Protein AF-A0A943S5A8-F1 (afdb_monomer)

pLDDT: mean 72.61, std 13.11, range [38.28, 95.69]

Structure (mmCIF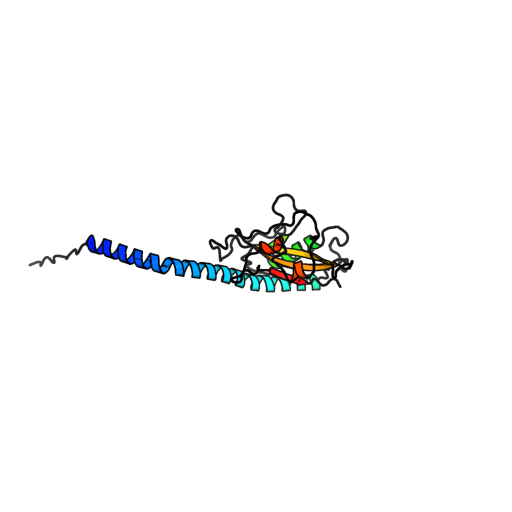, N/CA/C/O backbone):
data_AF-A0A943S5A8-F1
#
_entry.id   AF-A0A943S5A8-F1
#
loop_
_atom_site.group_PDB
_atom_site.id
_atom_site.type_symbol
_atom_site.label_atom_id
_atom_site.label_alt_id
_atom_site.label_comp_id
_atom_site.label_asym_id
_atom_site.label_entity_id
_atom_site.label_seq_id
_atom_site.pdbx_PDB_ins_code
_atom_site.Cartn_x
_atom_site.Cartn_y
_atom_site.Cartn_z
_atom_site.occupancy
_atom_site.B_iso_or_equiv
_atom_site.auth_seq_id
_atom_site.auth_comp_id
_atom_site.auth_asym_id
_atom_site.auth_atom_id
_atom_site.pdbx_PDB_model_num
ATOM 1 N N . MET A 1 1 ? -30.975 -14.971 76.977 1.00 46.19 1 MET A N 1
ATOM 2 C CA . MET A 1 1 ? -31.819 -13.973 76.277 1.00 46.19 1 MET A CA 1
ATOM 3 C C . MET A 1 1 ? -31.170 -13.648 74.923 1.00 46.19 1 MET A C 1
ATOM 5 O O . MET A 1 1 ? -30.116 -13.031 74.906 1.00 46.19 1 MET A O 1
ATOM 9 N N . LYS A 1 2 ? -31.693 -14.154 73.791 1.00 52.38 2 LYS A N 1
ATOM 10 C CA . LYS A 1 2 ? -31.099 -13.940 72.448 1.00 52.38 2 LYS A CA 1
ATOM 11 C C . LYS A 1 2 ? -31.660 -12.652 71.827 1.00 52.38 2 LYS A C 1
ATOM 13 O O . LYS A 1 2 ? -32.833 -12.615 71.465 1.00 52.38 2 LYS A O 1
ATOM 18 N N . ARG A 1 3 ? -30.835 -11.605 71.690 1.00 60.53 3 ARG A N 1
ATOM 19 C CA . ARG A 1 3 ? -31.184 -10.372 70.956 1.00 60.53 3 ARG A CA 1
ATOM 20 C C . ARG A 1 3 ? -31.299 -10.692 69.460 1.00 60.53 3 ARG A C 1
ATOM 22 O O . ARG A 1 3 ? -30.310 -11.069 68.836 1.00 60.53 3 ARG A O 1
ATOM 29 N N . ARG A 1 4 ? -32.494 -10.550 68.878 1.00 62.47 4 ARG A N 1
ATOM 30 C CA . ARG A 1 4 ? -32.676 -10.589 67.418 1.00 62.47 4 ARG A CA 1
ATOM 31 C C . ARG A 1 4 ? -32.230 -9.246 66.841 1.00 62.47 4 ARG A 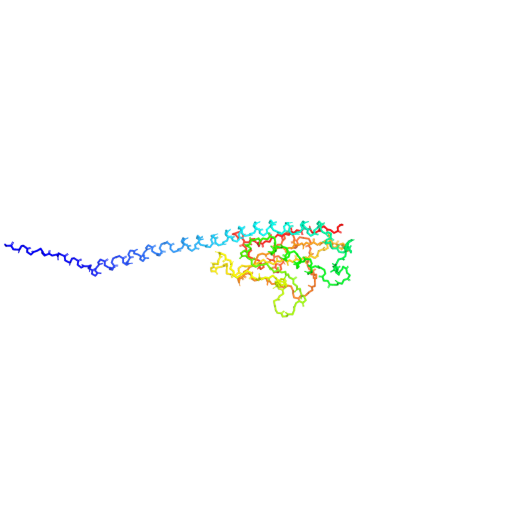C 1
ATOM 33 O O . ARG A 1 4 ? -32.857 -8.224 67.092 1.00 62.47 4 ARG A O 1
ATOM 40 N N . VAL A 1 5 ? -31.133 -9.256 66.090 1.00 64.06 5 VAL A N 1
ATOM 41 C CA . VAL A 1 5 ? -30.660 -8.104 65.316 1.00 64.06 5 VAL A CA 1
ATOM 42 C C . VAL A 1 5 ? -31.485 -8.041 64.029 1.00 64.06 5 VAL A C 1
ATOM 44 O O . VAL A 1 5 ? -31.336 -8.897 63.157 1.00 64.06 5 VAL A O 1
ATOM 47 N N . PHE A 1 6 ? -32.378 -7.058 63.907 1.00 62.41 6 PHE A N 1
ATOM 48 C CA . PHE A 1 6 ? -33.066 -6.776 62.647 1.00 62.41 6 PHE A CA 1
ATOM 49 C C . PHE A 1 6 ? -32.050 -6.196 61.655 1.00 62.41 6 PHE A C 1
ATOM 51 O O . PHE A 1 6 ? -31.593 -5.064 61.803 1.00 62.41 6 PHE A O 1
ATOM 58 N N . LYS A 1 7 ? -31.654 -6.983 60.649 1.00 64.75 7 LYS A N 1
ATOM 59 C CA . LYS A 1 7 ? -30.862 -6.477 59.522 1.00 64.75 7 LYS A CA 1
ATOM 60 C C . LYS A 1 7 ? -31.761 -5.569 58.680 1.00 64.75 7 LYS A C 1
ATOM 62 O O . LYS A 1 7 ? -32.681 -6.062 58.032 1.00 64.75 7 LYS A O 1
ATOM 67 N N . ASN A 1 8 ? -31.484 -4.265 58.679 1.00 63.69 8 ASN A N 1
ATOM 68 C CA . ASN A 1 8 ? -32.092 -3.313 57.749 1.00 63.69 8 ASN A CA 1
ATOM 69 C C . ASN A 1 8 ? -31.736 -3.725 56.313 1.00 63.69 8 ASN A C 1
ATOM 71 O O . ASN A 1 8 ? -30.641 -3.441 55.830 1.00 63.69 8 ASN A O 1
ATOM 75 N N . LYS A 1 9 ? -32.654 -4.400 55.619 1.00 62.25 9 LYS A N 1
ATOM 76 C CA . LYS A 1 9 ? -32.577 -4.566 54.167 1.00 62.25 9 LYS A CA 1
ATOM 77 C C . LYS A 1 9 ? -33.053 -3.260 53.534 1.00 62.25 9 LYS A C 1
ATOM 79 O O . LYS A 1 9 ? -34.209 -3.157 53.140 1.00 62.25 9 LYS A O 1
ATOM 84 N N . LYS A 1 10 ? -32.187 -2.240 53.489 1.00 66.88 10 LYS A N 1
ATOM 85 C CA . LYS A 1 10 ? -32.422 -1.064 52.641 1.00 66.88 10 LYS A CA 1
ATOM 86 C C . LYS A 1 10 ? -32.337 -1.537 51.189 1.00 66.88 10 LYS A C 1
ATOM 88 O O . LYS A 1 10 ? -31.251 -1.646 50.631 1.00 66.88 10 LYS A O 1
ATOM 93 N N . GLY A 1 11 ? -33.476 -1.958 50.644 1.00 67.88 11 GLY A N 1
ATOM 94 C CA . GLY A 1 11 ? -33.622 -2.230 49.223 1.00 67.88 11 GLY A CA 1
ATOM 95 C C . GLY A 1 11 ? -33.478 -0.926 48.449 1.00 67.88 11 GLY A C 1
ATOM 96 O O . GLY A 1 11 ? -33.929 0.119 48.915 1.00 67.88 11 GLY A O 1
ATOM 97 N N . PHE A 1 12 ? -32.815 -1.005 47.301 1.00 74.56 12 PHE A N 1
ATOM 98 C CA . PHE A 1 12 ? -32.638 0.115 46.386 1.00 74.56 12 PHE A CA 1
ATOM 99 C C . PHE A 1 12 ? -34.011 0.659 45.972 1.00 74.56 12 PHE A C 1
ATOM 101 O O . PHE A 1 12 ? -34.891 -0.121 45.594 1.00 74.56 12 PHE A O 1
ATOM 108 N N . THR A 1 13 ? -34.229 1.969 46.082 1.00 86.25 13 THR A N 1
ATOM 109 C CA . THR A 1 13 ? -35.519 2.561 45.711 1.00 86.25 13 THR A CA 1
ATOM 110 C C . THR A 1 13 ? -35.612 2.748 44.196 1.00 86.25 13 THR A C 1
ATOM 112 O O . THR A 1 13 ? -34.616 2.981 43.511 1.00 86.25 13 THR A O 1
ATOM 115 N N . LEU A 1 14 ? -36.829 2.672 43.649 1.00 84.94 14 LEU A N 1
ATOM 116 C CA . LEU A 1 14 ? -37.067 2.883 42.215 1.00 84.94 14 LEU A CA 1
ATOM 117 C C . LEU A 1 14 ? -36.627 4.288 41.762 1.00 84.94 14 LEU A C 1
ATOM 119 O O . LEU A 1 14 ? -36.131 4.459 40.652 1.00 84.94 14 LEU A O 1
ATOM 123 N N . VAL A 1 15 ? -36.744 5.278 42.648 1.00 90.25 15 VAL A N 1
ATOM 124 C CA . VAL A 1 15 ? -36.312 6.658 42.392 1.00 90.25 15 VAL A CA 1
ATOM 125 C C . VAL A 1 15 ? -34.789 6.751 42.263 1.00 90.25 15 VAL A C 1
ATOM 127 O O . VAL A 1 15 ? -34.303 7.345 41.302 1.00 90.25 15 VAL A O 1
ATOM 130 N N . GLU A 1 16 ? -34.026 6.125 43.165 1.00 88.69 16 GLU A N 1
ATOM 131 C CA . GLU A 1 16 ? -32.556 6.087 43.075 1.00 88.69 16 GLU A CA 1
ATOM 132 C C . GLU A 1 16 ? -32.080 5.437 41.764 1.00 88.69 16 GLU A C 1
ATOM 134 O O . GLU A 1 16 ? -31.103 5.886 41.159 1.00 88.69 16 GLU A O 1
ATOM 139 N N . LEU A 1 17 ? -32.800 4.426 41.270 1.00 89.44 17 LEU A N 1
ATOM 140 C CA . LEU A 1 17 ? -32.491 3.776 39.994 1.00 89.44 17 LEU A CA 1
ATOM 141 C C . LEU A 1 17 ? -32.721 4.698 38.790 1.00 89.44 17 LEU A C 1
ATOM 143 O O . LEU A 1 17 ? -31.881 4.775 37.897 1.00 89.44 17 LEU A O 1
ATOM 147 N N . ILE A 1 18 ? -33.831 5.434 38.763 1.00 92.75 18 ILE A N 1
ATOM 148 C CA . ILE A 1 18 ? -34.125 6.342 37.646 1.00 92.75 18 ILE A CA 1
ATOM 149 C C . ILE A 1 18 ? -33.119 7.496 37.606 1.00 92.75 18 ILE A C 1
ATOM 151 O O . ILE A 1 18 ? -32.601 7.822 36.538 1.00 92.75 18 ILE A O 1
ATOM 155 N N . VAL A 1 19 ? -32.800 8.084 38.762 1.00 93.81 19 VAL A N 1
ATOM 156 C CA . VAL A 1 19 ? -31.841 9.196 38.848 1.00 93.81 19 VAL A CA 1
ATOM 157 C C . VAL A 1 19 ? -30.451 8.757 38.382 1.00 93.81 19 VAL A C 1
ATOM 159 O O . VAL A 1 19 ? -29.801 9.472 37.621 1.00 93.81 19 VAL A O 1
ATOM 162 N N . THR A 1 20 ? -30.002 7.564 38.775 1.00 93.69 20 THR A N 1
ATOM 163 C CA . THR A 1 20 ? -28.694 7.044 38.347 1.00 93.69 20 THR A CA 1
ATOM 164 C C . THR A 1 20 ? -28.635 6.779 36.844 1.00 93.69 20 THR A C 1
ATOM 166 O O . THR A 1 20 ? -27.663 7.181 36.204 1.00 93.69 20 THR A O 1
ATOM 169 N N . ILE A 1 21 ? -29.673 6.183 36.247 1.00 93.88 21 ILE A N 1
ATOM 170 C CA . ILE A 1 21 ? -29.743 5.980 34.790 1.00 93.88 21 ILE A CA 1
ATOM 171 C C . ILE A 1 21 ? -29.767 7.323 34.047 1.00 93.88 21 ILE A C 1
ATOM 173 O O . ILE A 1 21 ? -29.071 7.470 33.044 1.00 93.88 21 ILE A O 1
ATOM 177 N N . ALA A 1 22 ? -30.499 8.319 34.555 1.00 95.00 22 ALA A N 1
ATOM 178 C CA . ALA A 1 22 ? -30.543 9.654 33.961 1.00 95.00 22 ALA A CA 1
ATOM 179 C C . ALA A 1 22 ? -29.160 10.331 33.957 1.00 95.00 22 ALA A C 1
ATOM 181 O O . ALA A 1 22 ? -28.729 10.851 32.928 1.00 95.00 22 ALA A O 1
ATOM 182 N N . ILE A 1 23 ? -28.423 10.266 35.072 1.00 95.69 23 ILE A N 1
ATOM 183 C CA . ILE A 1 23 ? -27.058 10.808 35.155 1.00 95.69 23 ILE A CA 1
ATOM 184 C C . ILE A 1 23 ? -26.113 10.044 34.215 1.00 95.69 23 ILE A C 1
ATOM 186 O O . ILE A 1 23 ? -25.344 10.669 33.485 1.00 95.69 23 ILE A O 1
ATOM 190 N N . MET A 1 24 ? -26.193 8.707 34.173 1.00 94.62 24 MET A N 1
ATOM 191 C CA . MET A 1 24 ? -25.391 7.895 33.247 1.00 94.62 24 MET A CA 1
ATOM 192 C C . MET A 1 24 ? -25.673 8.244 31.782 1.00 94.62 24 MET A C 1
ATOM 194 O O . MET A 1 24 ? -24.732 8.335 30.996 1.00 94.62 24 MET A O 1
ATOM 198 N N . ALA A 1 25 ? -26.933 8.492 31.415 1.00 92.75 25 ALA A N 1
ATOM 199 C CA . ALA A 1 25 ? -27.306 8.883 30.058 1.00 92.75 25 ALA A CA 1
ATOM 200 C C . ALA A 1 25 ? -26.708 10.244 29.664 1.00 92.75 25 ALA A C 1
ATOM 202 O O . ALA A 1 25 ? -26.148 10.373 28.574 1.00 92.75 25 ALA A O 1
ATOM 203 N N . ILE A 1 26 ? -26.756 11.237 30.561 1.00 93.62 26 ILE A N 1
ATOM 204 C CA . ILE A 1 26 ? -26.162 12.565 30.329 1.00 93.62 26 ILE A CA 1
ATOM 205 C C . ILE A 1 26 ? -24.639 12.456 30.165 1.00 93.62 26 ILE A C 1
ATOM 207 O O . ILE A 1 26 ? -24.075 13.006 29.217 1.00 93.62 26 ILE A O 1
ATOM 211 N N . LEU A 1 27 ? -23.969 11.710 31.050 1.00 92.56 27 LEU A N 1
ATOM 212 C CA . LEU A 1 27 ? -22.518 11.511 30.985 1.00 92.56 27 LEU A CA 1
ATOM 213 C C . LEU A 1 27 ? -22.100 10.763 29.712 1.00 92.56 27 LEU A C 1
ATOM 215 O O . LEU A 1 27 ? -21.155 11.175 29.039 1.00 92.56 27 LEU A O 1
ATOM 219 N N . ALA A 1 28 ? -22.819 9.700 29.345 1.00 88.81 28 ALA A N 1
ATOM 220 C CA . ALA A 1 28 ? -22.548 8.948 28.124 1.00 88.81 28 ALA A CA 1
ATOM 221 C C . ALA A 1 28 ? -22.696 9.832 26.876 1.00 88.81 28 ALA A C 1
ATOM 223 O O . ALA A 1 28 ? -21.812 9.832 26.014 1.00 88.81 28 ALA A O 1
ATOM 224 N N . ALA A 1 29 ? -23.761 10.636 26.799 1.00 88.69 29 ALA A N 1
ATOM 225 C CA . ALA A 1 29 ? -23.993 11.549 25.682 1.00 88.69 29 ALA A CA 1
ATOM 226 C C . ALA A 1 29 ? -22.870 12.592 25.539 1.00 88.69 29 ALA A C 1
ATOM 228 O O . ALA A 1 29 ? -22.385 12.822 24.431 1.00 88.69 29 ALA A O 1
ATOM 229 N N . ALA A 1 30 ? -22.399 13.165 26.651 1.00 86.25 30 ALA A N 1
ATOM 230 C CA . ALA A 1 30 ? -21.318 14.152 26.643 1.00 86.25 30 ALA A CA 1
ATOM 231 C C . ALA A 1 30 ? -19.956 13.562 26.217 1.00 86.25 30 ALA A C 1
ATOM 233 O O . ALA A 1 30 ? -19.180 14.221 25.524 1.00 86.25 30 ALA A O 1
ATOM 234 N N . VAL A 1 31 ? -19.657 12.314 26.598 1.00 84.56 31 VAL A N 1
ATOM 235 C CA . VAL A 1 31 ? -18.360 11.657 26.333 1.00 84.56 31 VAL A CA 1
ATOM 236 C C . VAL A 1 31 ? -18.275 11.050 24.924 1.00 84.56 31 VAL A C 1
ATOM 238 O O . VAL A 1 31 ? -17.192 10.999 24.332 1.00 84.56 31 VAL A O 1
ATOM 241 N N . THR A 1 32 ? -19.407 10.633 24.351 1.00 80.69 32 THR A N 1
ATOM 242 C CA . THR A 1 32 ? -19.485 9.965 23.037 1.00 80.69 32 THR A CA 1
ATOM 243 C C . THR A 1 32 ? -18.726 10.686 21.904 1.00 80.69 32 THR A C 1
ATOM 245 O O . THR A 1 32 ? -17.894 10.038 21.257 1.00 80.69 32 THR A O 1
ATOM 248 N N . PRO A 1 33 ? -18.916 12.000 21.642 1.00 78.88 33 PRO A N 1
ATOM 249 C CA . PRO A 1 33 ? -18.215 12.675 20.544 1.00 78.88 33 PRO A CA 1
ATOM 250 C C . PRO A 1 33 ? -16.692 12.723 20.743 1.00 78.88 33 PRO A C 1
ATOM 252 O O . PRO A 1 33 ? -15.937 12.532 19.786 1.00 78.88 33 PRO A O 1
ATOM 255 N N . ALA A 1 34 ? -16.214 12.906 21.977 1.00 79.25 34 ALA A N 1
ATOM 256 C CA . ALA A 1 34 ? -14.783 12.919 22.280 1.00 79.25 34 ALA A CA 1
ATOM 257 C C . ALA A 1 34 ? -14.138 11.539 22.059 1.00 79.25 34 ALA A C 1
ATOM 259 O O . ALA A 1 34 ? -13.061 11.436 21.463 1.00 79.25 34 ALA A O 1
ATOM 260 N N . VAL A 1 35 ? -14.813 10.461 22.468 1.00 76.25 35 VAL A N 1
ATOM 261 C CA . VAL A 1 35 ? -14.358 9.082 22.218 1.00 76.25 35 VAL A CA 1
ATOM 262 C C . VAL A 1 35 ? -14.337 8.778 20.716 1.00 76.25 35 VAL A C 1
ATOM 264 O O . VAL A 1 35 ? -13.375 8.199 20.211 1.00 76.25 35 VAL A O 1
ATOM 267 N N . TYR A 1 36 ? -15.334 9.239 19.960 1.00 75.00 36 TYR A N 1
ATOM 268 C CA . TYR A 1 36 ? -15.372 9.055 18.508 1.00 75.00 36 TYR A CA 1
ATOM 269 C C . TYR A 1 36 ? -14.219 9.770 17.779 1.00 75.00 36 TYR A C 1
ATOM 271 O O . TYR A 1 36 ? -13.559 9.198 16.911 1.00 75.00 36 TYR A O 1
ATOM 279 N N . VAL A 1 37 ? -13.913 11.016 18.150 1.00 73.31 37 VAL A N 1
ATOM 280 C CA . VAL A 1 37 ? -12.805 11.767 17.533 1.00 73.31 37 VAL A CA 1
ATOM 281 C C . VAL A 1 37 ? -11.447 11.172 17.915 1.00 73.31 37 VAL A C 1
ATOM 283 O O . VAL A 1 37 ? -10.564 11.036 17.065 1.00 73.31 37 VAL A O 1
ATOM 286 N N . THR A 1 38 ? -11.262 10.800 19.183 1.00 71.06 38 THR A N 1
ATOM 287 C CA . THR A 1 38 ? -9.992 10.228 19.659 1.00 71.06 38 THR A CA 1
ATOM 288 C C . THR A 1 38 ? -9.726 8.849 19.067 1.00 71.06 38 THR A C 1
ATOM 290 O O . THR A 1 38 ? -8.587 8.570 18.691 1.00 71.06 38 THR A O 1
ATOM 293 N N . THR A 1 39 ? -10.753 8.013 18.896 1.00 71.25 39 THR A N 1
ATOM 294 C CA . THR A 1 39 ? -10.622 6.722 18.206 1.00 71.25 39 THR A CA 1
ATOM 295 C C . THR A 1 39 ? -10.205 6.915 16.751 1.00 71.25 39 THR A C 1
ATOM 297 O O . THR A 1 39 ? -9.188 6.353 16.359 1.00 71.25 39 THR A O 1
ATOM 300 N N . LYS A 1 40 ? -10.861 7.794 15.980 1.00 71.62 40 LYS A N 1
ATOM 301 C CA . LYS A 1 40 ? -10.445 8.094 14.594 1.00 71.62 40 LYS A CA 1
ATOM 302 C C . LYS A 1 40 ? -8.999 8.577 14.478 1.00 71.62 40 LYS A C 1
ATOM 304 O O . LYS A 1 40 ? -8.267 8.144 13.589 1.00 71.62 40 LYS A O 1
ATOM 309 N N . ARG A 1 41 ? -8.560 9.455 15.385 1.00 73.06 41 ARG A N 1
ATOM 310 C CA . ARG A 1 41 ? -7.169 9.940 15.406 1.00 73.06 41 ARG A CA 1
ATOM 311 C C . ARG A 1 41 ? -6.176 8.820 15.714 1.00 73.06 41 ARG A C 1
ATOM 313 O O . ARG A 1 41 ? -5.143 8.744 15.058 1.00 73.06 41 ARG A O 1
ATOM 320 N N . ARG A 1 42 ? -6.493 7.932 16.664 1.00 71.50 42 ARG A N 1
ATOM 321 C CA . ARG A 1 42 ? -5.657 6.761 16.986 1.00 71.50 42 ARG A CA 1
ATOM 322 C C . ARG A 1 42 ? -5.536 5.801 15.805 1.00 71.50 42 ARG A C 1
ATOM 324 O O . ARG A 1 42 ? -4.444 5.322 15.542 1.00 71.50 42 ARG A O 1
ATOM 331 N N . GLN A 1 43 ? -6.619 5.580 15.062 1.00 72.25 43 GLN A N 1
ATOM 332 C CA . GLN A 1 43 ? -6.618 4.719 13.873 1.00 72.25 43 GLN A CA 1
ATOM 333 C C . GLN A 1 43 ? -5.717 5.271 12.766 1.00 72.25 43 GLN A C 1
ATOM 335 O O . GLN A 1 43 ? -4.928 4.536 12.180 1.00 72.25 43 GLN A O 1
ATOM 340 N N . LYS A 1 44 ? -5.793 6.582 12.506 1.00 74.38 44 LYS A N 1
ATOM 341 C CA . LYS A 1 44 ? -4.892 7.247 11.556 1.00 74.38 44 LYS A CA 1
ATOM 342 C C . LYS A 1 44 ? -3.437 7.242 12.031 1.00 74.38 44 LYS A C 1
ATOM 344 O O . LYS A 1 44 ? -2.555 7.000 11.222 1.00 74.38 44 LYS A O 1
ATOM 349 N N . SER A 1 45 ? -3.198 7.442 13.326 1.00 75.50 45 SER A N 1
ATOM 350 C CA . SER A 1 45 ? -1.854 7.379 13.920 1.00 75.50 45 SER A CA 1
ATOM 351 C C . SER A 1 45 ? -1.231 5.977 13.834 1.00 75.50 45 SER A C 1
ATOM 353 O O . SER A 1 45 ? -0.046 5.840 13.543 1.00 75.50 45 SER A O 1
ATOM 355 N N . ALA A 1 46 ? -2.032 4.922 14.020 1.00 74.25 46 ALA A N 1
ATOM 356 C CA . ALA A 1 46 ? -1.583 3.545 13.821 1.00 74.25 46 ALA A CA 1
ATOM 357 C C . ALA A 1 46 ? -1.159 3.310 12.364 1.00 74.25 46 ALA A C 1
ATOM 359 O O . ALA A 1 46 ? -0.036 2.879 12.125 1.00 74.25 46 ALA A O 1
ATOM 360 N N . ALA A 1 47 ? -1.991 3.720 11.399 1.00 71.81 47 ALA A N 1
ATOM 361 C CA . ALA A 1 47 ? -1.634 3.642 9.985 1.00 71.81 47 ALA A CA 1
ATOM 362 C C . ALA A 1 47 ? -0.357 4.439 9.667 1.00 71.81 47 ALA A C 1
ATOM 364 O O . ALA A 1 47 ? 0.487 3.930 8.946 1.00 71.81 47 ALA A O 1
ATOM 365 N N . GLU A 1 48 ? -0.182 5.644 10.233 1.00 76.62 48 GLU A N 1
ATOM 366 C CA . GLU A 1 48 ? 1.039 6.468 10.119 1.00 76.62 48 GLU A CA 1
ATOM 367 C C . GLU A 1 48 ? 2.282 5.785 10.734 1.00 76.62 48 GLU A C 1
ATOM 369 O O . GLU A 1 48 ? 3.395 5.933 10.233 1.00 76.62 48 GLU A O 1
ATOM 374 N N . THR A 1 49 ? 2.109 4.996 11.795 1.00 76.00 49 THR A N 1
ATOM 375 C CA . THR A 1 49 ? 3.191 4.202 12.401 1.00 76.00 49 THR A CA 1
ATOM 376 C C . THR A 1 49 ? 3.568 3.015 11.513 1.00 76.00 49 THR A C 1
ATOM 378 O O . THR A 1 49 ? 4.753 2.771 11.274 1.00 76.00 49 THR A O 1
ATOM 381 N N . ASP A 1 50 ? 2.573 2.327 10.948 1.00 73.19 50 ASP A N 1
ATOM 382 C CA . ASP A 1 50 ? 2.775 1.227 10.003 1.00 73.19 50 ASP A CA 1
ATOM 383 C C . ASP A 1 50 ? 3.583 1.675 8.776 1.00 73.19 50 ASP A C 1
ATOM 385 O O . ASP A 1 50 ? 4.403 0.915 8.252 1.00 73.19 50 ASP A O 1
ATOM 389 N N . THR A 1 51 ? 3.424 2.933 8.342 1.00 72.25 51 THR A N 1
ATOM 390 C CA . THR A 1 51 ? 4.189 3.487 7.212 1.00 72.25 51 THR A CA 1
ATOM 391 C C . THR A 1 51 ? 5.677 3.545 7.509 1.00 72.25 51 THR A C 1
ATOM 393 O O . THR A 1 51 ? 6.480 3.303 6.615 1.00 72.25 51 THR A O 1
ATOM 396 N N . GLN A 1 52 ? 6.083 3.837 8.744 1.00 75.25 52 GLN A N 1
ATOM 397 C CA . GLN A 1 52 ? 7.504 3.896 9.086 1.00 75.25 52 GLN A CA 1
ATOM 398 C C . GLN A 1 52 ? 8.140 2.511 8.988 1.00 75.25 52 GLN A C 1
ATOM 400 O O . GLN A 1 52 ? 9.239 2.359 8.449 1.00 75.25 52 GLN A O 1
ATOM 405 N N . THR A 1 53 ? 7.422 1.488 9.447 1.00 74.00 53 THR A N 1
ATOM 406 C CA . THR A 1 53 ? 7.826 0.088 9.296 1.00 74.00 53 THR A CA 1
ATOM 407 C C . THR A 1 53 ? 7.888 -0.296 7.817 1.00 74.00 53 THR A C 1
ATOM 409 O O . THR A 1 53 ? 8.917 -0.783 7.346 1.00 74.00 53 THR A O 1
ATOM 412 N N . MET A 1 54 ? 6.841 0.022 7.052 1.00 75.81 54 MET A N 1
ATOM 413 C CA . MET A 1 54 ? 6.774 -0.177 5.603 1.00 75.81 54 MET A CA 1
ATOM 414 C C . MET A 1 54 ? 7.950 0.478 4.870 1.00 75.81 54 MET A C 1
ATOM 416 O O . MET A 1 54 ? 8.599 -0.171 4.052 1.00 75.81 54 MET A O 1
ATOM 420 N N . TYR A 1 55 ? 8.266 1.734 5.186 1.00 75.88 55 TYR A N 1
ATOM 421 C CA . TYR A 1 55 ? 9.366 2.495 4.594 1.00 75.88 55 TYR A CA 1
ATOM 422 C C . TYR A 1 55 ? 10.712 1.808 4.812 1.00 75.88 55 TYR A C 1
ATOM 424 O O . TYR A 1 55 ? 11.444 1.552 3.857 1.00 75.88 55 TYR A O 1
ATOM 432 N N . ARG A 1 56 ? 11.020 1.460 6.067 1.00 77.25 56 ARG A N 1
ATOM 433 C CA . ARG A 1 56 ? 12.283 0.808 6.444 1.00 77.25 56 ARG A CA 1
ATOM 434 C C . ARG A 1 56 ? 12.449 -0.534 5.735 1.00 77.25 56 ARG A C 1
ATOM 436 O O . ARG A 1 56 ? 13.513 -0.807 5.182 1.00 77.25 56 ARG A O 1
ATOM 443 N N . ASN A 1 57 ? 11.385 -1.332 5.695 1.00 75.44 57 ASN A N 1
ATOM 444 C CA . ASN A 1 57 ? 11.398 -2.649 5.061 1.00 75.44 57 ASN A CA 1
ATOM 445 C C . ASN A 1 57 ? 11.527 -2.548 3.539 1.00 75.44 57 ASN A C 1
ATOM 447 O O . ASN A 1 57 ? 12.271 -3.314 2.930 1.00 75.44 57 ASN A O 1
ATOM 451 N N . SER A 1 58 ? 10.859 -1.568 2.931 1.00 75.25 58 SER A N 1
ATOM 452 C CA . SER A 1 58 ? 10.932 -1.324 1.489 1.00 75.25 58 SER A CA 1
ATOM 453 C C . SER A 1 58 ? 12.328 -0.873 1.069 1.00 75.25 58 SER A C 1
ATOM 455 O O . SER A 1 58 ? 12.864 -1.392 0.094 1.00 75.25 58 SER A O 1
ATOM 457 N N . ILE A 1 59 ? 12.970 0.018 1.834 1.00 75.31 59 ILE A N 1
ATOM 458 C CA . ILE A 1 59 ? 14.366 0.412 1.586 1.00 75.31 59 ILE A CA 1
ATOM 459 C C . ILE A 1 59 ? 15.300 -0.787 1.706 1.00 75.31 59 ILE A C 1
ATOM 461 O O . ILE A 1 59 ? 16.159 -0.971 0.844 1.00 75.31 59 ILE A O 1
ATOM 465 N N . ALA A 1 60 ? 15.146 -1.601 2.752 1.00 75.94 60 ALA A N 1
ATOM 466 C CA . ALA A 1 60 ? 15.974 -2.786 2.945 1.00 75.94 60 ALA A CA 1
ATOM 467 C C . ALA A 1 60 ? 15.813 -3.777 1.780 1.00 75.94 60 ALA A C 1
ATOM 469 O O . ALA A 1 60 ? 16.811 -4.273 1.257 1.00 75.94 60 ALA A O 1
ATOM 470 N N . ALA A 1 61 ? 14.578 -4.015 1.326 1.00 73.69 61 ALA A N 1
ATOM 471 C CA . ALA A 1 61 ? 14.288 -4.881 0.188 1.00 73.69 61 ALA A CA 1
ATOM 472 C C . ALA A 1 61 ? 14.883 -4.332 -1.119 1.00 73.69 61 ALA A C 1
ATOM 474 O O . ALA A 1 61 ? 15.611 -5.048 -1.801 1.00 73.69 61 ALA A O 1
ATOM 475 N N . VAL A 1 62 ? 14.653 -3.053 -1.434 1.00 73.38 62 VAL A N 1
ATOM 476 C CA . VAL A 1 62 ? 15.196 -2.409 -2.643 1.00 73.38 62 VAL A CA 1
ATOM 477 C C . VAL A 1 62 ? 16.720 -2.399 -2.638 1.00 73.38 62 VAL A C 1
ATOM 479 O O . VAL A 1 62 ? 17.334 -2.720 -3.651 1.00 73.38 62 VAL A O 1
ATOM 482 N N . THR A 1 63 ? 17.341 -2.059 -1.507 1.00 72.81 63 THR A N 1
ATOM 483 C CA . THR A 1 63 ? 18.806 -2.010 -1.373 1.00 72.81 63 THR A CA 1
ATOM 484 C C . THR A 1 63 ? 19.414 -3.397 -1.546 1.00 72.81 63 THR A C 1
ATOM 486 O O . THR A 1 63 ? 20.408 -3.545 -2.253 1.00 72.81 63 THR A O 1
ATOM 489 N N . TYR A 1 64 ? 18.802 -4.425 -0.953 1.00 70.81 64 TYR A N 1
ATOM 490 C CA . TYR A 1 64 ? 19.243 -5.807 -1.108 1.00 70.81 64 TYR A CA 1
ATOM 491 C C . TYR A 1 64 ? 19.156 -6.271 -2.566 1.00 70.81 64 TYR A C 1
ATOM 493 O O . TYR A 1 64 ? 20.142 -6.768 -3.102 1.00 70.81 64 TYR A O 1
ATOM 501 N N . LEU A 1 65 ? 18.014 -6.059 -3.227 1.00 68.81 65 LEU A N 1
ATOM 502 C CA . LEU A 1 65 ? 17.819 -6.448 -4.630 1.00 68.81 65 LEU A CA 1
ATOM 503 C C . LEU A 1 65 ? 18.749 -5.671 -5.572 1.00 68.81 65 LEU A C 1
ATOM 505 O O . LEU A 1 65 ? 19.337 -6.258 -6.478 1.00 68.81 65 LEU A O 1
ATOM 509 N N . SER A 1 66 ? 18.974 -4.385 -5.288 1.00 64.44 66 SER A N 1
ATOM 510 C CA . SER A 1 66 ? 19.958 -3.562 -6.000 1.00 64.44 66 SER A CA 1
ATOM 511 C C . SER A 1 66 ? 21.390 -4.070 -5.796 1.00 64.44 66 SER A C 1
ATOM 513 O O . SER A 1 66 ? 22.197 -3.986 -6.713 1.00 64.44 66 SER A O 1
ATOM 515 N N . GLY A 1 67 ? 21.731 -4.603 -4.617 1.00 59.72 67 GLY A N 1
ATOM 516 C CA . GLY A 1 67 ? 23.029 -5.242 -4.357 1.00 59.72 67 GLY A CA 1
ATOM 517 C C . GLY A 1 67 ? 23.177 -6.620 -5.018 1.00 59.72 67 GLY A C 1
ATOM 518 O O . GLY A 1 67 ? 24.283 -7.036 -5.357 1.00 59.72 67 GLY A O 1
ATOM 519 N N . GLN A 1 68 ? 22.061 -7.313 -5.250 1.00 57.34 68 GLN A N 1
ATOM 520 C CA . GLN A 1 68 ? 21.983 -8.587 -5.975 1.00 57.34 68 GLN A CA 1
ATOM 521 C C . GLN A 1 68 ? 21.961 -8.406 -7.504 1.00 57.34 68 GLN A C 1
ATOM 523 O O . GLN A 1 68 ? 21.820 -9.385 -8.219 1.00 57.34 68 GLN A O 1
ATOM 528 N N . HIS A 1 69 ? 22.133 -7.181 -8.015 1.00 53.72 69 HIS A N 1
ATOM 529 C CA . HIS A 1 69 ? 22.109 -6.857 -9.448 1.00 53.72 69 HIS A CA 1
ATOM 530 C C . HIS A 1 69 ? 20.792 -7.197 -10.164 1.00 53.72 69 HIS A C 1
ATOM 532 O O . HIS A 1 69 ? 20.758 -7.327 -11.387 1.00 53.72 69 HIS A O 1
ATOM 538 N N . ILE A 1 70 ? 19.686 -7.286 -9.421 1.00 54.12 70 ILE A N 1
ATOM 539 C CA . ILE A 1 70 ? 18.352 -7.385 -10.012 1.00 54.12 70 ILE A CA 1
ATOM 540 C C . ILE A 1 70 ? 17.981 -5.968 -10.452 1.00 54.12 70 ILE A C 1
ATOM 542 O O . ILE A 1 70 ? 17.410 -5.189 -9.688 1.00 54.12 70 ILE A O 1
ATOM 546 N N . TYR A 1 71 ? 18.402 -5.612 -11.664 1.00 52.94 71 TYR A N 1
ATOM 547 C CA . TYR A 1 71 ? 18.198 -4.294 -12.251 1.00 52.94 71 TYR A CA 1
ATOM 548 C C . TYR A 1 71 ? 17.154 -4.318 -13.370 1.00 52.94 71 TYR A C 1
ATOM 550 O O . TYR A 1 71 ? 17.007 -5.332 -14.060 1.00 52.94 71 TYR A O 1
ATOM 558 N N . PRO A 1 72 ? 16.514 -3.163 -13.620 1.00 48.31 72 PRO A N 1
ATOM 559 C CA . PRO A 1 72 ? 15.873 -2.881 -14.898 1.00 48.31 72 PRO A CA 1
ATOM 560 C C . PRO A 1 72 ? 16.859 -3.150 -16.051 1.00 48.31 72 PRO A C 1
ATOM 562 O O . PRO A 1 72 ? 17.905 -2.506 -16.120 1.00 48.31 72 PRO A O 1
ATOM 565 N N . ASN A 1 73 ? 16.540 -4.077 -16.956 1.00 46.50 73 ASN A N 1
ATOM 566 C CA . ASN A 1 73 ? 17.207 -4.260 -18.255 1.00 46.50 73 ASN A CA 1
ATOM 567 C C . ASN A 1 73 ? 18.708 -4.644 -18.263 1.00 46.50 73 ASN A C 1
ATOM 569 O O . ASN A 1 73 ? 19.397 -4.358 -19.245 1.00 46.50 73 ASN A O 1
ATOM 573 N N . LYS A 1 74 ? 19.244 -5.338 -17.249 1.00 43.97 74 LYS A N 1
ATOM 574 C CA . LYS A 1 74 ? 20.564 -5.998 -17.372 1.00 43.97 74 LYS A CA 1
ATOM 575 C C . LYS A 1 74 ? 20.507 -7.490 -17.049 1.00 43.97 74 LYS A C 1
ATOM 577 O O . LYS A 1 74 ? 20.092 -7.835 -15.945 1.00 43.97 74 LYS A O 1
ATOM 582 N N . PRO A 1 75 ? 20.927 -8.388 -17.963 1.00 42.47 75 PRO A N 1
ATOM 583 C CA . PRO A 1 75 ? 21.081 -9.803 -17.644 1.00 42.47 75 PRO A CA 1
ATOM 584 C C . PRO A 1 75 ? 21.911 -9.951 -16.367 1.00 42.47 75 PRO A C 1
ATOM 586 O O . PRO A 1 75 ? 23.005 -9.392 -16.278 1.00 42.47 75 PRO A O 1
ATOM 589 N N . ASP A 1 76 ? 21.369 -10.661 -15.381 1.00 42.28 76 ASP A N 1
ATOM 590 C CA . ASP A 1 76 ? 22.059 -10.964 -14.130 1.00 42.28 76 ASP A CA 1
ATOM 591 C C . ASP A 1 76 ? 23.428 -11.607 -14.448 1.00 42.28 76 ASP A C 1
ATOM 593 O O . ASP A 1 76 ? 23.461 -12.634 -15.136 1.00 42.28 76 ASP A O 1
ATOM 597 N N . PRO A 1 77 ? 24.563 -11.048 -13.979 1.00 42.31 77 PRO A N 1
ATOM 598 C CA . PRO A 1 77 ? 25.890 -11.611 -14.233 1.00 42.31 77 PRO A CA 1
ATOM 599 C C . PRO A 1 77 ? 26.112 -12.999 -13.601 1.00 42.31 77 PRO A C 1
ATOM 601 O O . PRO A 1 77 ? 27.165 -13.595 -13.818 1.00 42.31 77 PRO A O 1
ATOM 604 N N . ARG A 1 78 ? 25.154 -13.521 -12.822 1.00 44.56 78 ARG A N 1
ATOM 605 C CA . ARG A 1 78 ? 25.181 -14.851 -12.188 1.00 44.56 78 ARG A CA 1
ATOM 606 C C . ARG A 1 78 ? 24.042 -15.781 -12.632 1.00 44.56 78 ARG A C 1
ATOM 608 O O . ARG A 1 78 ? 24.021 -16.911 -12.169 1.00 44.56 78 ARG A O 1
ATOM 615 N N . LYS A 1 79 ? 23.143 -15.303 -13.507 1.00 39.66 79 LYS A N 1
ATOM 616 C CA . LYS A 1 79 ? 21.927 -15.948 -14.051 1.00 39.66 79 LYS A CA 1
ATOM 617 C C . LYS A 1 79 ? 21.340 -17.124 -13.247 1.00 39.66 79 LYS A C 1
ATOM 619 O O . LYS A 1 79 ? 21.706 -18.275 -13.457 1.00 39.66 79 LYS A O 1
ATOM 624 N N . GLU A 1 80 ? 20.265 -16.826 -12.523 1.00 38.28 80 GLU A N 1
ATOM 625 C CA . GLU A 1 80 ? 19.061 -17.667 -12.501 1.00 38.28 80 GLU A CA 1
ATOM 626 C C . GLU A 1 80 ? 17.885 -16.790 -12.974 1.00 38.28 80 GLU A C 1
ATOM 628 O O . GLU A 1 80 ? 17.449 -15.878 -12.274 1.00 38.28 80 GLU A O 1
ATOM 633 N N . ASP A 1 81 ? 17.489 -16.987 -14.235 1.00 41.03 81 ASP A N 1
ATOM 634 C CA . ASP A 1 81 ? 16.267 -16.531 -14.918 1.00 41.03 81 ASP A CA 1
ATOM 635 C C . ASP A 1 81 ? 15.517 -15.326 -14.323 1.00 41.03 81 ASP A C 1
ATOM 637 O O . ASP A 1 81 ? 14.397 -15.428 -13.825 1.00 41.03 81 ASP A O 1
ATOM 641 N N . VAL A 1 82 ? 16.092 -14.130 -14.455 1.00 43.97 82 VAL A N 1
ATOM 642 C CA . VAL A 1 82 ? 15.272 -12.915 -14.531 1.00 43.97 82 VAL A CA 1
ATOM 643 C C . VAL A 1 82 ? 15.124 -12.615 -16.012 1.00 43.97 82 VAL A C 1
ATOM 645 O O . VAL A 1 82 ? 16.092 -12.202 -16.655 1.00 43.97 82 VAL A O 1
ATOM 648 N N . ASP A 1 83 ? 13.951 -12.921 -16.563 1.00 45.19 83 ASP A N 1
ATOM 649 C CA . ASP A 1 83 ? 13.603 -12.696 -17.964 1.00 45.19 83 ASP A CA 1
ATOM 650 C C . ASP A 1 83 ? 13.655 -11.192 -18.279 1.00 45.19 83 ASP A C 1
ATOM 652 O O . ASP A 1 83 ? 12.678 -10.456 -18.172 1.00 45.19 83 ASP A O 1
ATOM 656 N N . ASN A 1 84 ? 14.857 -10.717 -18.600 1.00 47.47 84 ASN A N 1
ATOM 657 C CA . ASN A 1 84 ? 15.144 -9.320 -18.906 1.00 47.47 84 ASN A CA 1
ATOM 658 C C . ASN A 1 84 ? 14.910 -8.996 -20.394 1.00 47.47 84 ASN A C 1
ATOM 660 O O . ASN A 1 84 ? 15.414 -7.989 -20.888 1.00 47.47 84 ASN A O 1
ATOM 664 N N . GLY A 1 85 ? 14.171 -9.858 -21.107 1.00 45.50 85 GLY A N 1
ATOM 665 C CA . GLY A 1 85 ? 13.811 -9.694 -22.517 1.00 45.50 85 GLY A CA 1
ATOM 666 C C . GLY A 1 85 ? 12.307 -9.632 -22.801 1.00 45.50 85 GLY A C 1
ATOM 667 O O . GLY A 1 85 ? 11.932 -9.252 -23.909 1.00 45.50 85 GLY A O 1
ATOM 668 N N . THR A 1 86 ? 11.439 -9.947 -21.836 1.00 46.56 86 THR A N 1
ATOM 669 C CA . THR A 1 86 ? 10.004 -10.119 -22.101 1.00 46.56 86 THR A CA 1
ATOM 670 C C . THR A 1 86 ? 9.160 -9.168 -21.256 1.00 46.56 86 THR A C 1
ATOM 672 O O . THR A 1 86 ? 9.370 -9.003 -20.057 1.00 46.56 86 THR A O 1
ATOM 675 N N . ASN A 1 87 ? 8.187 -8.521 -21.898 1.00 50.72 87 ASN A N 1
ATOM 676 C CA . ASN A 1 87 ? 7.093 -7.750 -21.301 1.00 50.72 87 ASN A CA 1
ATOM 677 C C . ASN A 1 87 ? 6.697 -8.203 -19.870 1.00 50.72 87 ASN A C 1
ATOM 679 O O . ASN A 1 87 ? 5.846 -9.080 -19.743 1.00 50.72 87 ASN A O 1
ATOM 683 N N . GLY A 1 88 ? 7.200 -7.580 -18.792 1.00 63.44 88 GLY A N 1
ATOM 684 C CA . GLY A 1 88 ? 6.746 -7.928 -17.429 1.00 63.44 88 GLY A CA 1
ATOM 685 C C . GLY A 1 88 ? 7.742 -7.828 -16.270 1.00 63.44 88 GLY A C 1
ATOM 686 O O . GLY A 1 88 ? 7.327 -8.025 -15.130 1.00 63.44 88 GLY A O 1
ATOM 687 N N . TRP A 1 89 ? 9.014 -7.479 -16.491 1.00 71.50 89 TRP A N 1
ATOM 688 C CA . TRP A 1 89 ? 10.016 -7.429 -15.407 1.00 71.50 89 TRP A CA 1
ATOM 689 C C . TRP A 1 89 ? 9.616 -6.534 -14.213 1.00 71.50 89 TRP A C 1
ATOM 691 O O . TRP A 1 89 ? 9.995 -6.816 -13.079 1.00 71.50 89 TRP A O 1
ATOM 701 N N . TYR A 1 90 ? 8.812 -5.486 -14.432 1.00 73.94 90 TYR A N 1
ATOM 702 C CA . TYR A 1 90 ? 8.243 -4.629 -13.378 1.00 73.94 90 TYR A CA 1
ATOM 703 C C . TYR A 1 90 ? 7.443 -5.410 -12.339 1.00 73.94 90 TYR A C 1
ATOM 705 O O . TYR A 1 90 ? 7.512 -5.125 -11.139 1.00 73.94 90 TYR A O 1
ATOM 713 N N . VAL A 1 91 ? 6.677 -6.389 -12.817 1.00 77.50 91 VAL A N 1
ATOM 714 C CA . VAL A 1 91 ? 5.837 -7.260 -12.000 1.00 77.50 91 VAL A CA 1
ATOM 715 C C . VAL A 1 91 ? 6.737 -8.194 -11.207 1.00 77.50 91 VAL A C 1
ATOM 717 O O . VAL A 1 91 ? 6.605 -8.274 -9.989 1.00 77.50 91 VAL A O 1
ATOM 720 N N . GLU A 1 92 ? 7.729 -8.796 -11.864 1.00 78.69 92 GLU A N 1
ATOM 721 C CA . GLU A 1 92 ? 8.690 -9.692 -11.216 1.00 78.69 92 GLU A CA 1
ATOM 722 C C . GLU A 1 92 ? 9.528 -8.968 -10.150 1.00 78.69 92 GLU A C 1
ATOM 724 O O . GLU A 1 92 ? 9.699 -9.459 -9.035 1.00 78.69 92 GLU A O 1
ATOM 729 N N . TYR A 1 93 ? 9.982 -7.744 -10.429 1.00 78.06 93 TYR A N 1
ATOM 730 C CA . TYR A 1 93 ? 10.674 -6.918 -9.441 1.00 78.06 93 TYR A CA 1
ATOM 731 C C . TYR A 1 93 ? 9.755 -6.600 -8.254 1.00 78.06 93 TYR A C 1
ATOM 733 O O . TYR A 1 93 ? 10.162 -6.737 -7.098 1.00 78.06 93 TYR A O 1
ATOM 741 N N . SER A 1 94 ? 8.498 -6.226 -8.520 1.00 81.19 94 SER A N 1
ATOM 742 C CA . SER A 1 94 ? 7.500 -5.976 -7.471 1.00 81.19 94 SER A CA 1
ATOM 743 C C . SER A 1 94 ? 7.254 -7.223 -6.613 1.00 81.19 94 SER A C 1
ATOM 745 O O . SER A 1 94 ? 7.208 -7.120 -5.384 1.00 81.19 94 SER A O 1
ATOM 747 N N . LYS A 1 95 ? 7.164 -8.403 -7.241 1.00 83.25 95 LYS A N 1
ATOM 748 C CA . LYS A 1 95 ? 7.022 -9.705 -6.578 1.00 83.25 95 LYS A CA 1
ATOM 749 C C . LYS A 1 95 ? 8.225 -10.003 -5.685 1.00 83.25 95 LYS A C 1
ATOM 751 O O . LYS A 1 95 ? 8.034 -10.248 -4.496 1.00 83.25 95 LYS A O 1
ATOM 756 N N . LYS A 1 96 ? 9.458 -9.883 -6.191 1.00 80.38 96 LYS A N 1
ATOM 757 C CA . LYS A 1 96 ? 10.686 -10.125 -5.405 1.00 80.38 96 LYS A CA 1
ATOM 758 C C . LYS A 1 96 ? 10.833 -9.164 -4.224 1.00 80.38 96 LYS A C 1
ATOM 760 O O . LYS A 1 96 ? 11.230 -9.586 -3.135 1.00 80.38 96 LYS A O 1
ATOM 765 N N . VAL A 1 97 ? 10.482 -7.884 -4.396 1.00 80.62 97 VAL A N 1
ATOM 766 C CA . VAL A 1 97 ? 10.417 -6.919 -3.281 1.00 80.62 97 VAL A CA 1
ATOM 767 C C . VAL A 1 97 ? 9.408 -7.394 -2.238 1.00 80.62 97 VAL A C 1
ATOM 769 O O . VAL A 1 97 ? 9.728 -7.431 -1.050 1.00 80.62 97 VAL A O 1
ATOM 772 N N . CYS A 1 98 ? 8.210 -7.782 -2.674 1.00 82.62 98 CYS A N 1
ATOM 773 C CA . CYS A 1 98 ? 7.150 -8.263 -1.799 1.00 82.62 98 CYS A CA 1
ATOM 774 C C . CYS A 1 98 ? 7.577 -9.517 -1.014 1.00 82.62 98 CYS A C 1
ATOM 776 O O . CYS A 1 98 ? 7.493 -9.521 0.215 1.00 82.62 98 CYS A O 1
ATOM 778 N N . GLU A 1 99 ? 8.131 -10.531 -1.682 1.00 80.62 99 GLU A N 1
ATOM 779 C CA . GLU A 1 99 ? 8.676 -11.731 -1.037 1.00 80.62 99 GLU A CA 1
ATOM 780 C C . GLU A 1 99 ? 9.761 -11.400 -0.018 1.00 80.62 99 GLU A C 1
ATOM 782 O O . GLU A 1 99 ? 9.806 -11.976 1.071 1.00 80.62 99 GLU A O 1
ATOM 787 N N . ARG A 1 100 ? 10.660 -10.468 -0.355 1.00 78.62 100 ARG A N 1
ATOM 788 C CA . ARG A 1 100 ? 11.719 -10.064 0.563 1.00 78.62 100 ARG A CA 1
ATOM 789 C C . ARG A 1 100 ? 11.128 -9.394 1.793 1.00 78.62 100 ARG A C 1
ATOM 791 O O . ARG A 1 100 ? 11.567 -9.714 2.892 1.00 78.62 100 ARG A O 1
ATOM 798 N N . ILE A 1 101 ? 10.132 -8.522 1.652 1.00 79.56 101 ILE A N 1
ATOM 799 C CA . ILE A 1 101 ? 9.460 -7.902 2.803 1.00 79.56 101 ILE A CA 1
ATOM 800 C C . ILE A 1 101 ? 8.853 -8.982 3.710 1.00 79.56 101 ILE A C 1
ATOM 802 O O . ILE A 1 101 ? 9.076 -8.936 4.918 1.00 79.56 101 ILE A O 1
ATOM 806 N N . TYR A 1 102 ? 8.199 -9.999 3.144 1.00 77.00 102 TYR A N 1
ATOM 807 C CA . TYR A 1 102 ? 7.695 -11.143 3.912 1.00 77.00 102 TYR A CA 1
ATOM 808 C C . TYR A 1 102 ? 8.798 -11.922 4.639 1.00 77.00 102 TYR A C 1
ATOM 810 O O . TYR A 1 102 ? 8.659 -12.243 5.814 1.00 77.00 102 TYR A O 1
ATOM 818 N N . LYS A 1 103 ? 9.911 -12.210 3.957 1.00 73.38 103 LYS A N 1
ATOM 819 C CA . LYS A 1 103 ? 11.013 -13.030 4.493 1.00 73.38 103 LYS A CA 1
ATOM 820 C C . LYS A 1 103 ? 11.906 -12.283 5.493 1.00 73.38 103 LYS A C 1
ATOM 822 O O . LYS A 1 103 ? 12.540 -12.913 6.331 1.00 73.38 103 LYS A O 1
ATOM 827 N N . THR A 1 104 ? 12.014 -10.958 5.386 1.00 67.94 104 THR A N 1
ATOM 828 C CA . THR A 1 104 ? 12.940 -10.154 6.213 1.00 67.94 104 THR A CA 1
ATOM 829 C C . THR A 1 104 ? 12.295 -9.689 7.514 1.00 67.94 104 THR A C 1
ATOM 831 O O . THR A 1 104 ? 12.998 -9.387 8.476 1.00 67.94 104 THR A O 1
ATOM 834 N N . VAL A 1 105 ? 10.965 -9.619 7.557 1.00 61.56 105 VAL A N 1
ATOM 835 C CA . VAL A 1 105 ? 10.237 -9.108 8.715 1.00 61.56 105 VAL A CA 1
ATOM 836 C C . VAL A 1 105 ? 9.636 -10.281 9.471 1.00 61.56 105 VAL A C 1
ATOM 838 O O . VAL A 1 105 ? 8.579 -10.798 9.120 1.00 61.56 105 VAL A O 1
ATOM 841 N N . ILE A 1 106 ? 10.315 -10.698 10.537 1.00 50.09 106 ILE A N 1
ATOM 842 C CA . ILE A 1 106 ? 9.721 -1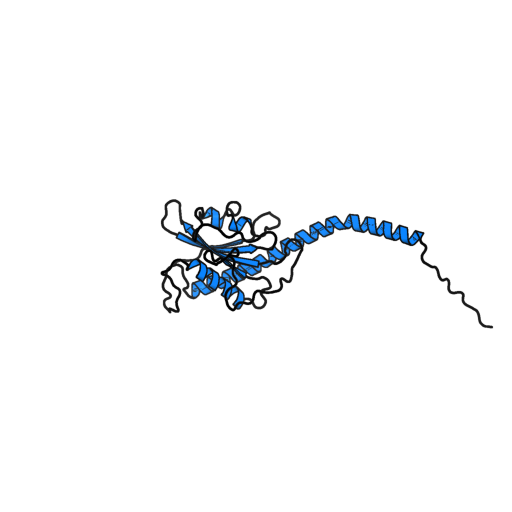1.597 11.528 1.00 50.09 106 ILE A CA 1
ATOM 843 C C . ILE A 1 106 ? 8.509 -10.860 12.122 1.00 50.09 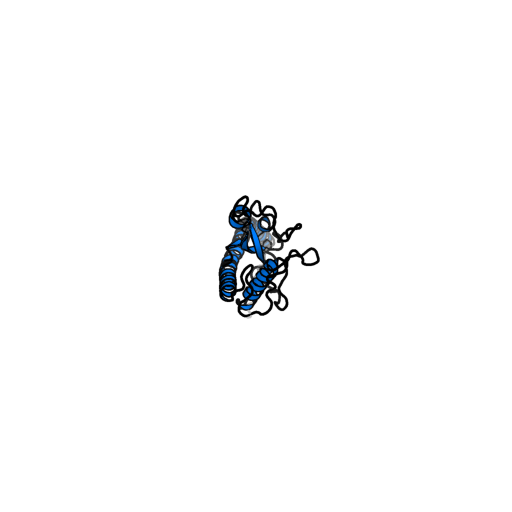106 ILE A C 1
ATOM 845 O O . ILE A 1 106 ? 8.679 -9.806 12.730 1.00 50.09 106 ILE A O 1
ATOM 849 N N . GLY A 1 107 ? 7.296 -11.385 11.923 1.00 54.25 107 GLY A N 1
ATOM 850 C CA . GLY A 1 107 ? 6.070 -10.807 12.490 1.00 54.25 107 GLY A CA 1
ATOM 851 C C . GLY A 1 107 ? 5.512 -9.605 11.726 1.00 54.25 107 GLY A C 1
ATOM 852 O O . GLY A 1 107 ? 5.103 -8.618 12.331 1.00 54.25 107 GLY A O 1
ATOM 853 N N . LEU A 1 108 ? 5.515 -9.650 10.392 1.00 63.41 108 LEU A N 1
ATOM 854 C CA . LEU A 1 108 ? 4.742 -8.694 9.603 1.00 63.41 108 LEU A CA 1
ATOM 855 C C . LEU A 1 108 ? 3.255 -8.828 10.000 1.00 63.41 108 LEU A C 1
ATOM 857 O O . LEU A 1 108 ? 2.681 -9.882 9.776 1.00 63.41 108 LEU A O 1
ATOM 861 N N . ASP A 1 109 ? 2.644 -7.792 10.584 1.00 69.38 109 ASP A N 1
ATOM 862 C CA . ASP A 1 109 ? 1.213 -7.776 10.975 1.00 69.38 109 ASP A CA 1
ATOM 863 C C . ASP A 1 109 ? 0.290 -7.306 9.828 1.00 69.38 109 ASP A C 1
ATOM 865 O O . ASP A 1 109 ? -0.933 -7.256 9.951 1.00 69.38 109 ASP A O 1
ATOM 869 N N . ILE A 1 110 ? 0.866 -6.909 8.690 1.00 76.50 110 ILE A N 1
ATOM 870 C CA . ILE A 1 110 ? 0.136 -6.297 7.576 1.00 76.50 110 ILE A CA 1
ATOM 871 C C . ILE A 1 110 ? 0.465 -7.059 6.298 1.00 76.50 110 ILE A C 1
ATOM 873 O O . ILE A 1 110 ? 1.631 -7.085 5.907 1.00 76.50 110 ILE A O 1
ATOM 877 N N . PRO A 1 111 ? -0.527 -7.653 5.615 1.00 81.06 111 PRO A N 1
ATOM 878 C CA . PRO A 1 111 ? -0.329 -8.267 4.310 1.00 81.06 111 PRO A CA 1
ATOM 879 C C . PRO A 1 111 ? 0.335 -7.310 3.321 1.00 81.06 111 PRO A C 1
ATOM 881 O O . PRO A 1 111 ? -0.075 -6.157 3.192 1.00 81.06 111 PRO A O 1
ATOM 884 N N . VAL A 1 112 ? 1.315 -7.803 2.572 1.00 84.19 112 VAL A N 1
ATOM 885 C CA . VAL A 1 112 ? 1.944 -7.070 1.473 1.00 84.19 112 VAL A CA 1
ATOM 886 C C . VAL A 1 112 ? 1.562 -7.775 0.185 1.00 84.19 112 VAL A C 1
ATOM 888 O O . VAL A 1 112 ? 1.566 -8.995 0.088 1.00 84.19 112 VAL A O 1
ATOM 891 N N . LYS A 1 113 ? 1.183 -7.000 -0.815 1.00 89.69 113 LYS A N 1
ATOM 892 C CA . LYS A 1 113 ? 0.783 -7.492 -2.123 1.00 89.69 113 LYS A CA 1
ATOM 893 C C . LYS A 1 113 ? 1.649 -6.827 -3.171 1.00 89.69 113 LYS A C 1
ATOM 895 O O . LYS A 1 113 ? 2.053 -5.686 -2.974 1.00 89.69 113 LYS A O 1
ATOM 900 N N . TYR A 1 114 ? 1.904 -7.494 -4.282 1.00 87.94 114 TYR A N 1
ATOM 901 C CA . TYR A 1 114 ? 2.446 -6.854 -5.472 1.00 87.94 114 TYR A CA 1
ATOM 902 C C . TYR A 1 114 ? 1.332 -6.631 -6.497 1.00 87.94 114 TYR A C 1
ATOM 904 O O . TYR A 1 114 ? 0.334 -7.355 -6.512 1.00 87.94 114 TYR A O 1
ATOM 912 N N . TYR A 1 115 ? 1.470 -5.591 -7.309 1.00 87.69 115 TYR A N 1
ATOM 913 C CA . TYR A 1 115 ? 0.561 -5.320 -8.414 1.00 87.69 115 TYR A CA 1
ATOM 914 C C . TYR A 1 115 ? 0.990 -6.090 -9.664 1.00 87.69 115 TYR A C 1
ATOM 916 O O . TYR A 1 115 ? 2.136 -5.976 -10.098 1.00 87.69 115 TYR A O 1
ATOM 924 N N . ASP A 1 116 ? 0.049 -6.830 -10.244 1.00 85.25 116 ASP A N 1
ATOM 925 C CA . ASP A 1 116 ? 0.188 -7.512 -11.525 1.00 85.25 116 ASP A CA 1
ATOM 926 C C . ASP A 1 116 ? -0.991 -7.126 -12.442 1.00 85.25 116 ASP A C 1
ATOM 928 O O . ASP A 1 116 ? -2.127 -7.546 -12.191 1.00 85.25 116 ASP A O 1
ATOM 932 N N . PRO A 1 117 ? -0.762 -6.315 -13.493 1.00 78.94 117 PRO A N 1
ATOM 933 C CA . PRO A 1 117 ? -1.809 -5.909 -14.426 1.00 78.94 117 PRO A CA 1
ATOM 934 C C . PRO A 1 117 ? -2.344 -7.073 -15.273 1.00 78.94 117 PRO A C 1
ATOM 936 O O . PRO A 1 117 ? -3.498 -7.017 -15.707 1.00 78.94 117 PRO A O 1
ATOM 939 N N . ASP A 1 118 ? -1.565 -8.139 -15.470 1.00 79.50 118 ASP A N 1
ATOM 940 C CA . ASP A 1 118 ? -1.915 -9.270 -16.335 1.00 79.50 118 ASP A CA 1
ATOM 941 C C . ASP A 1 118 ? -2.682 -10.371 -15.572 1.00 79.50 118 ASP A C 1
ATOM 943 O O . ASP A 1 118 ? -3.301 -11.242 -16.185 1.00 79.50 118 ASP A O 1
ATOM 947 N N . ALA A 1 119 ? -2.736 -10.297 -14.237 1.00 81.69 119 ALA A N 1
ATOM 948 C CA . ALA A 1 119 ? -3.420 -11.269 -13.384 1.00 81.69 119 ALA A CA 1
ATOM 949 C C . ALA A 1 119 ? -4.902 -11.466 -13.752 1.00 81.69 119 ALA A C 1
ATOM 951 O O . ALA A 1 119 ? -5.652 -10.506 -13.937 1.00 81.69 119 ALA A O 1
ATOM 952 N N . SER A 1 120 ? -5.373 -12.711 -13.821 1.00 75.69 120 SER A N 1
ATOM 953 C CA . SER A 1 120 ? -6.772 -13.006 -14.154 1.00 75.69 120 SER A CA 1
ATOM 954 C C . SER A 1 120 ? -7.752 -12.508 -13.080 1.00 75.69 120 SER A C 1
ATOM 956 O O . SER A 1 120 ? -7.511 -12.680 -11.886 1.00 75.69 120 SER A O 1
ATOM 958 N N . GLY A 1 121 ? -8.905 -11.976 -13.498 1.00 73.38 121 GLY A N 1
ATOM 959 C CA . GLY A 1 121 ? -9.981 -11.541 -12.599 1.00 73.38 121 GLY A CA 1
ATOM 960 C C . GLY A 1 121 ? -9.929 -10.057 -12.219 1.00 73.38 121 GLY A C 1
ATOM 961 O O . GLY A 1 121 ? -9.230 -9.254 -12.834 1.00 73.38 121 GLY A O 1
ATOM 962 N N . THR A 1 122 ? -10.726 -9.675 -11.216 1.00 67.12 122 THR A N 1
ATOM 963 C CA . THR A 1 122 ? -10.886 -8.273 -10.780 1.00 67.12 122 THR A CA 1
ATOM 964 C C . THR A 1 122 ? -9.843 -7.832 -9.751 1.00 67.12 122 THR A C 1
ATOM 966 O O . THR A 1 122 ? -9.654 -6.632 -9.549 1.00 67.12 122 THR A O 1
ATOM 969 N N . GLN A 1 123 ? -9.146 -8.772 -9.101 1.00 77.25 123 GLN A N 1
ATOM 970 C CA . GLN A 1 123 ? -8.109 -8.471 -8.116 1.00 77.25 123 GLN A CA 1
ATOM 971 C C . GLN A 1 123 ? -6.718 -8.578 -8.747 1.00 77.25 123 GLN A C 1
ATOM 973 O O . GLN A 1 123 ? -6.187 -9.665 -8.929 1.00 77.25 123 GLN A O 1
ATOM 978 N N . LYS A 1 124 ? -6.109 -7.423 -9.010 1.00 83.25 124 LYS A N 1
ATOM 979 C CA . LYS A 1 124 ? -4.762 -7.300 -9.592 1.00 83.25 124 LYS A CA 1
ATOM 980 C C . LYS A 1 124 ? -3.647 -7.108 -8.550 1.00 83.25 124 LYS A C 1
ATOM 982 O O . LYS A 1 124 ? -2.486 -6.959 -8.897 1.00 83.25 124 LYS A O 1
ATOM 987 N N . ALA A 1 125 ? -3.996 -7.057 -7.262 1.00 87.31 125 ALA A N 1
ATOM 988 C CA . ALA A 1 125 ? -3.038 -7.020 -6.157 1.00 87.31 125 ALA A CA 1
ATOM 989 C C . ALA A 1 125 ? -2.940 -8.415 -5.524 1.00 87.31 125 ALA A C 1
ATOM 991 O O . ALA A 1 125 ? -3.905 -8.886 -4.905 1.00 87.31 125 ALA A O 1
ATOM 992 N N . LEU A 1 126 ? -1.785 -9.056 -5.681 1.00 86.81 126 LEU A N 1
ATOM 993 C CA . LEU A 1 126 ? -1.545 -10.468 -5.387 1.00 86.81 126 LEU A CA 1
ATOM 994 C C . LEU A 1 126 ? -0.525 -10.653 -4.264 1.00 86.81 126 LEU A C 1
ATOM 996 O O . LEU A 1 126 ? 0.342 -9.811 -4.057 1.00 86.81 126 LEU A O 1
ATOM 1000 N N . VAL A 1 127 ? -0.615 -11.769 -3.546 1.00 85.75 127 VAL A N 1
ATOM 1001 C CA . VAL A 1 127 ? 0.420 -12.199 -2.592 1.00 85.75 127 VAL A CA 1
ATOM 1002 C C . VAL A 1 127 ? 1.364 -13.158 -3.331 1.00 85.75 127 VAL A C 1
ATOM 1004 O O . VAL A 1 127 ? 0.865 -13.965 -4.115 1.00 85.75 127 VAL A O 1
ATOM 1007 N N . PRO A 1 128 ? 2.695 -13.081 -3.143 1.00 80.75 128 PRO A N 1
ATOM 1008 C CA . PRO A 1 128 ? 3.620 -14.016 -3.774 1.00 80.75 128 PRO A CA 1
ATOM 1009 C C . PRO A 1 128 ? 3.370 -15.465 -3.354 1.00 80.75 128 PRO A C 1
ATOM 1011 O O . PRO A 1 128 ? 3.030 -15.737 -2.200 1.00 80.75 128 PRO A O 1
ATOM 1014 N N . ASP A 1 129 ? 3.604 -16.396 -4.276 1.00 78.00 129 ASP A N 1
ATOM 1015 C CA . ASP A 1 129 ? 3.454 -17.827 -4.020 1.00 78.00 129 ASP A CA 1
ATOM 1016 C C . ASP A 1 129 ? 4.360 -18.279 -2.866 1.00 78.00 129 ASP A C 1
ATOM 1018 O O . ASP A 1 129 ? 5.513 -17.861 -2.743 1.00 78.00 129 ASP A O 1
ATOM 1022 N N . GLY A 1 130 ? 3.826 -19.117 -1.976 1.00 70.44 130 GLY A N 1
ATOM 1023 C CA . GLY A 1 130 ? 4.550 -19.586 -0.790 1.00 70.44 130 GLY A CA 1
ATOM 1024 C C . GLY A 1 130 ? 4.706 -18.548 0.332 1.00 70.44 130 GLY A C 1
ATOM 1025 O O . GLY A 1 130 ? 5.235 -18.887 1.389 1.00 70.44 130 GLY A O 1
ATOM 1026 N N . CYS A 1 131 ? 4.224 -17.312 0.157 1.00 71.00 131 CYS A N 1
ATOM 1027 C CA . CYS A 1 131 ? 4.064 -16.355 1.250 1.00 71.00 131 CYS A CA 1
ATOM 1028 C C . CYS A 1 131 ? 2.636 -16.450 1.801 1.00 71.00 131 CYS A C 1
ATOM 1030 O O . CYS A 1 131 ? 1.667 -16.156 1.104 1.00 71.00 131 CYS A O 1
ATOM 1032 N N . ASN A 1 132 ? 2.488 -16.837 3.069 1.00 65.44 132 ASN A N 1
ATOM 1033 C CA . ASN A 1 132 ? 1.174 -16.831 3.707 1.00 65.44 132 ASN A CA 1
ATOM 1034 C C . ASN A 1 132 ? 0.734 -15.385 3.966 1.00 65.44 132 ASN A C 1
ATOM 1036 O O . ASN A 1 132 ? 1.472 -14.590 4.556 1.00 65.44 132 ASN A O 1
ATOM 1040 N N . ALA A 1 133 ? -0.483 -15.044 3.537 1.00 61.81 133 ALA A N 1
ATOM 1041 C CA . ALA A 1 133 ? -1.095 -13.778 3.906 1.00 61.81 133 ALA A CA 1
ATOM 1042 C C . ALA A 1 133 ? -1.223 -13.719 5.433 1.00 61.81 133 ALA A C 1
ATOM 1044 O O . ALA A 1 133 ? -1.742 -14.637 6.063 1.00 61.81 133 ALA A O 1
ATOM 1045 N N . VAL A 1 134 ? -0.732 -12.639 6.029 1.00 62.91 134 VAL A N 1
ATOM 1046 C CA . VAL A 1 134 ? -0.847 -12.415 7.468 1.00 62.91 134 VAL A CA 1
ATOM 1047 C C . VAL A 1 134 ? -2.330 -12.277 7.807 1.00 62.91 134 VAL A C 1
ATOM 1049 O O . VAL A 1 134 ? -3.001 -11.376 7.308 1.00 62.91 134 VAL A O 1
ATOM 1052 N N . GLU A 1 135 ? -2.859 -13.163 8.648 1.00 55.31 135 GLU A N 1
ATOM 1053 C CA . GLU A 1 135 ? -4.294 -13.183 8.964 1.00 55.31 135 GLU A CA 1
ATOM 1054 C C . GLU A 1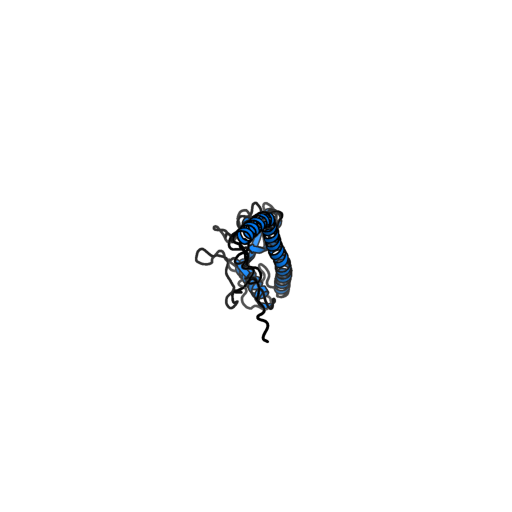 135 ? -4.725 -12.080 9.941 1.00 55.31 135 GLU A C 1
ATOM 1056 O O . GLU A 1 135 ? -5.920 -11.826 10.106 1.00 55.31 135 GLU A O 1
ATOM 1061 N N . ARG A 1 136 ? -3.779 -11.415 10.617 1.00 51.19 136 ARG A N 1
ATOM 1062 C CA . ARG A 1 136 ? -4.088 -10.418 11.645 1.00 51.19 136 ARG A CA 1
ATOM 1063 C C . ARG A 1 136 ? -3.204 -9.185 11.574 1.00 51.19 136 ARG A C 1
ATOM 1065 O O . ARG A 1 136 ? -2.030 -9.240 11.906 1.00 51.19 136 ARG A O 1
ATOM 1072 N N . SER A 1 137 ? -3.856 -8.057 11.311 1.00 56.69 137 SER A N 1
ATOM 1073 C CA . SER A 1 137 ? -3.423 -6.769 11.841 1.00 56.69 137 SER A CA 1
ATOM 1074 C C . SER A 1 137 ? -3.796 -6.694 13.317 1.00 56.69 137 SER A C 1
ATOM 1076 O O . SER A 1 137 ? -4.946 -6.938 13.691 1.00 56.69 137 SER A O 1
ATOM 1078 N N . SER A 1 138 ? -2.842 -6.316 14.162 1.00 50.50 138 SER A N 1
ATOM 1079 C CA . SER A 1 138 ? -3.072 -6.013 15.578 1.00 50.50 138 SER A CA 1
ATOM 1080 C C . SER A 1 138 ? -3.925 -4.746 15.796 1.00 50.50 138 SER A C 1
ATOM 1082 O O . SER A 1 138 ? -4.352 -4.477 16.919 1.00 50.50 138 SER A O 1
ATOM 1084 N N . PHE A 1 139 ? -4.268 -4.009 14.728 1.00 52.25 139 PHE A N 1
ATOM 1085 C CA . PHE A 1 139 ? -5.008 -2.745 14.776 1.00 52.25 139 PHE A CA 1
ATOM 1086 C C . PHE A 1 139 ? -6.187 -2.711 13.793 1.00 52.25 139 PHE A C 1
ATOM 1088 O O . PHE A 1 139 ? -6.296 -1.828 12.941 1.00 52.25 139 PHE A O 1
ATOM 1095 N N . VAL A 1 140 ? -7.126 -3.650 13.931 1.00 57.69 140 VAL A N 1
ATOM 1096 C CA . VAL A 1 140 ? -8.401 -3.576 13.204 1.00 57.69 140 VAL A CA 1
ATOM 1097 C C . VAL A 1 140 ? -9.303 -2.548 13.875 1.00 57.69 140 VAL A C 1
ATOM 1099 O O . VAL A 1 140 ? -9.645 -2.649 15.052 1.00 57.69 140 VAL A O 1
ATOM 1102 N N . SER A 1 141 ? -9.726 -1.555 13.107 1.00 63.34 141 SER A N 1
ATOM 1103 C CA . SER A 1 141 ? -10.705 -0.571 13.551 1.00 63.34 141 SER A CA 1
ATOM 1104 C C . SER A 1 141 ? -11.772 -0.356 12.486 1.00 63.34 141 SER A C 1
ATOM 1106 O O . SER A 1 141 ? -11.564 -0.740 11.338 1.00 63.34 141 SER A O 1
ATOM 1108 N N . ALA A 1 142 ? -12.907 0.253 12.843 1.00 62.03 142 ALA A N 1
ATOM 1109 C CA . ALA A 1 142 ? -14.033 0.401 11.918 1.00 62.03 142 ALA A CA 1
ATOM 1110 C C . ALA A 1 142 ? -13.648 1.089 10.589 1.00 62.03 142 ALA A C 1
ATOM 1112 O O . ALA A 1 142 ? -14.099 0.648 9.537 1.00 62.03 142 ALA A O 1
ATOM 1113 N N . ASP A 1 143 ? -12.785 2.115 10.625 1.00 66.44 143 ASP A N 1
ATOM 1114 C CA . ASP A 1 143 ? -12.323 2.825 9.420 1.00 66.44 143 ASP A CA 1
ATOM 1115 C C . ASP A 1 143 ? -11.005 2.265 8.835 1.00 66.44 143 ASP A C 1
ATOM 1117 O O . ASP A 1 143 ? -10.662 2.601 7.698 1.00 66.44 143 ASP A O 1
ATOM 1121 N N . ASN A 1 144 ? -10.277 1.409 9.569 1.00 72.81 144 ASN A N 1
ATOM 1122 C CA . ASN A 1 144 ? -9.032 0.765 9.122 1.00 72.81 144 ASN A CA 1
ATOM 1123 C C . ASN A 1 144 ? -9.101 -0.765 9.169 1.00 72.81 144 ASN A C 1
ATOM 1125 O O . ASN A 1 144 ? -8.265 -1.434 9.774 1.00 72.81 144 ASN A O 1
ATOM 1129 N N . LYS A 1 145 ? -10.160 -1.319 8.580 1.00 77.94 145 LYS A N 1
ATOM 1130 C CA . LYS A 1 145 ? -10.382 -2.761 8.533 1.00 77.94 145 LYS A CA 1
ATOM 1131 C C . LYS A 1 145 ? -9.572 -3.396 7.401 1.00 77.94 145 LYS A C 1
ATOM 1133 O O . LYS A 1 145 ? -9.562 -2.865 6.291 1.00 77.94 145 LYS A O 1
ATOM 1138 N N . ASN A 1 146 ? -8.920 -4.522 7.703 1.00 79.44 146 ASN A N 1
ATOM 1139 C CA . ASN A 1 146 ? -8.085 -5.301 6.783 1.00 79.44 146 ASN A CA 1
ATOM 1140 C C . ASN A 1 146 ? -7.021 -4.449 6.063 1.00 79.44 146 ASN A C 1
ATOM 1142 O O . ASN A 1 146 ? -7.084 -4.303 4.840 1.00 79.44 146 ASN A O 1
ATOM 1146 N N . PRO A 1 147 ? -6.068 -3.842 6.794 1.00 82.31 147 PRO A N 1
ATOM 1147 C CA . PRO A 1 147 ? -5.013 -3.074 6.155 1.00 82.31 147 PRO A CA 1
ATOM 1148 C C . PRO A 1 147 ? -4.109 -3.986 5.323 1.00 82.31 147 PRO A C 1
ATOM 1150 O O . PRO A 1 147 ? -3.863 -5.131 5.695 1.00 82.31 147 PRO A O 1
ATOM 1153 N N . TYR A 1 148 ? -3.609 -3.481 4.202 1.00 83.50 148 TYR A N 1
ATOM 1154 C CA . TYR A 1 148 ? -2.626 -4.162 3.367 1.00 83.50 148 TYR A CA 1
ATOM 1155 C C . TYR A 1 148 ? -1.773 -3.152 2.601 1.00 83.50 148 TYR A C 1
ATOM 1157 O O . TYR A 1 148 ? -2.193 -2.029 2.329 1.00 83.50 148 TYR A O 1
ATOM 1165 N N . ILE A 1 149 ? -0.570 -3.564 2.231 1.00 86.94 149 ILE A N 1
ATOM 1166 C CA . ILE A 1 149 ? 0.375 -2.772 1.449 1.00 86.94 149 ILE A CA 1
ATOM 1167 C C . ILE A 1 149 ? 0.358 -3.282 0.012 1.00 86.94 149 ILE A C 1
ATOM 1169 O O . ILE A 1 149 ? 0.256 -4.486 -0.212 1.00 86.94 149 ILE A O 1
ATOM 1173 N N . VAL A 1 150 ? 0.469 -2.384 -0.960 1.00 88.69 150 VAL A N 1
ATOM 1174 C CA . VAL A 1 150 ? 0.679 -2.730 -2.368 1.00 88.69 150 VAL A CA 1
ATOM 1175 C C . VAL A 1 150 ? 2.039 -2.209 -2.815 1.00 88.69 150 VAL A C 1
ATOM 1177 O O . VAL A 1 150 ? 2.371 -1.043 -2.610 1.00 88.69 150 VAL A O 1
ATOM 1180 N N . ILE A 1 151 ? 2.823 -3.100 -3.410 1.00 88.06 151 ILE A N 1
ATOM 1181 C CA . ILE A 1 151 ? 4.100 -2.848 -4.060 1.00 88.06 151 ILE A CA 1
ATOM 1182 C C . ILE A 1 151 ? 3.853 -2.822 -5.562 1.00 88.06 151 ILE A C 1
ATOM 1184 O O . ILE A 1 151 ? 3.332 -3.782 -6.124 1.00 88.06 151 ILE A O 1
ATOM 1188 N N . GLN A 1 152 ? 4.244 -1.743 -6.220 1.00 85.56 152 GLN A N 1
ATOM 1189 C CA . GLN A 1 152 ? 4.145 -1.634 -7.669 1.00 85.56 152 GLN A CA 1
ATOM 1190 C C . GLN A 1 152 ? 5.371 -0.921 -8.222 1.00 85.56 152 GLN A C 1
ATOM 1192 O O . GLN A 1 152 ? 5.876 0.013 -7.603 1.00 85.56 152 GLN A O 1
ATOM 1197 N N . VAL A 1 153 ? 5.840 -1.329 -9.394 1.00 81.38 153 VAL A N 1
ATOM 1198 C CA . VAL A 1 153 ? 6.841 -0.577 -10.150 1.00 81.38 153 VAL A CA 1
ATOM 1199 C C . VAL A 1 153 ? 6.148 0.133 -11.300 1.00 81.38 153 VAL A C 1
ATOM 1201 O O . VAL A 1 153 ? 5.357 -0.471 -12.016 1.00 81.38 153 VAL A O 1
ATOM 1204 N N . VAL A 1 154 ? 6.449 1.419 -11.463 1.00 78.06 154 VAL A N 1
ATOM 1205 C CA . VAL A 1 154 ? 5.906 2.267 -12.526 1.00 78.06 154 VAL A CA 1
ATOM 1206 C C . VAL A 1 154 ? 7.058 2.899 -13.297 1.00 78.06 154 VAL A C 1
ATOM 1208 O O . VAL A 1 154 ? 7.970 3.469 -12.694 1.00 78.06 154 VAL A O 1
ATOM 1211 N N . GLY A 1 155 ? 7.013 2.789 -14.624 1.00 76.06 155 GLY A N 1
ATOM 1212 C CA . GLY A 1 155 ? 7.875 3.536 -15.536 1.00 76.06 155 GLY A CA 1
ATOM 1213 C C . GLY A 1 155 ? 7.282 4.897 -15.866 1.00 76.06 155 GLY A C 1
ATOM 1214 O O . GLY A 1 155 ? 6.078 5.010 -16.084 1.00 76.06 155 GLY A O 1
ATOM 1215 N N . VAL A 1 156 ? 8.131 5.920 -15.877 1.00 74.88 156 VAL A N 1
ATOM 1216 C CA . VAL A 1 156 ? 7.796 7.280 -16.313 1.00 74.88 156 VAL A CA 1
ATOM 1217 C C . VAL A 1 156 ? 8.838 7.764 -17.299 1.00 74.88 156 VAL A C 1
ATOM 1219 O O . VAL A 1 156 ? 10.018 7.447 -17.149 1.00 74.88 156 VAL A O 1
ATOM 1222 N N . THR A 1 157 ? 8.439 8.575 -18.269 1.00 74.00 157 THR A N 1
ATOM 1223 C CA . THR A 1 157 ? 9.407 9.275 -19.115 1.00 74.00 157 THR A CA 1
ATOM 1224 C C . THR A 1 157 ? 10.238 10.236 -18.259 1.00 74.00 157 THR A C 1
ATOM 1226 O O . THR A 1 157 ? 9.722 10.933 -17.380 1.00 74.00 157 THR A O 1
ATOM 1229 N N . ALA A 1 158 ? 11.555 10.247 -18.474 1.00 69.25 158 ALA A N 1
ATOM 1230 C CA . ALA A 1 158 ? 12.493 11.064 -17.704 1.00 69.25 158 ALA A CA 1
ATOM 1231 C C . ALA A 1 158 ? 12.228 12.570 -17.877 1.00 69.25 158 ALA A C 1
ATOM 1233 O O . ALA A 1 158 ? 12.467 13.354 -16.957 1.00 69.25 158 ALA A O 1
ATOM 1234 N N . ALA A 1 159 ? 11.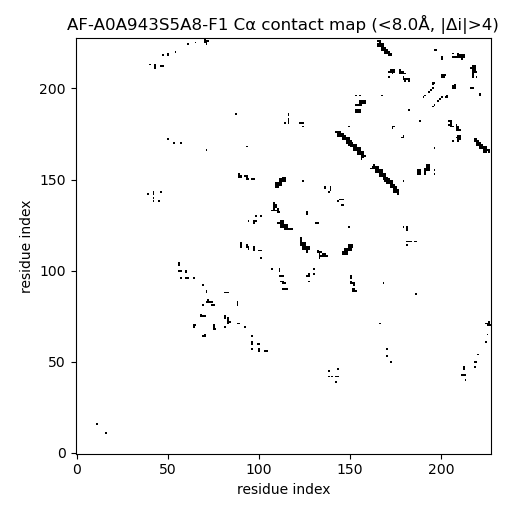736 12.952 -19.058 1.00 69.19 159 ALA A N 1
ATOM 1235 C CA . ALA A 1 159 ? 11.355 14.302 -19.449 1.00 69.19 159 ALA A CA 1
ATOM 1236 C C . ALA A 1 159 ? 10.287 14.253 -20.557 1.00 69.19 159 ALA A C 1
ATOM 1238 O O . ALA A 1 159 ? 10.109 13.221 -21.211 1.00 69.19 159 ALA A O 1
ATOM 1239 N N . GLU A 1 160 ? 9.596 15.373 -20.785 1.00 65.50 160 GLU A N 1
ATOM 1240 C CA . GLU A 1 160 ? 8.704 15.531 -21.940 1.00 65.50 160 GLU A CA 1
ATOM 1241 C C . GLU A 1 160 ? 9.480 15.265 -23.241 1.00 65.50 160 GLU A C 1
ATOM 1243 O O . GLU A 1 160 ? 10.541 15.849 -23.460 1.00 65.50 160 GLU A O 1
ATOM 1248 N N . ASN A 1 161 ? 8.953 14.382 -24.097 1.00 65.81 161 ASN A N 1
ATOM 1249 C CA . ASN A 1 161 ? 9.571 13.951 -25.362 1.00 65.81 161 ASN A CA 1
ATOM 1250 C C . ASN A 1 161 ? 10.914 13.201 -25.228 1.00 65.81 161 ASN A C 1
ATOM 1252 O O . ASN A 1 161 ? 11.702 13.189 -26.170 1.00 65.81 161 ASN A O 1
ATOM 1256 N N . SER A 1 162 ? 11.189 12.586 -24.074 1.00 68.81 162 SER A N 1
ATOM 1257 C CA . SER A 1 162 ? 12.327 11.676 -23.907 1.00 68.81 162 SER A CA 1
ATOM 1258 C C . SER A 1 162 ? 11.902 10.217 -24.064 1.00 68.81 162 SER A C 1
ATOM 1260 O O . SER A 1 162 ? 10.909 9.799 -23.468 1.00 68.81 162 SER A O 1
ATOM 1262 N N . ASP A 1 163 ? 12.713 9.438 -24.780 1.00 70.56 163 ASP A N 1
ATOM 1263 C CA . ASP A 1 163 ? 12.596 7.975 -24.857 1.00 70.56 163 ASP A CA 1
ATOM 1264 C C . ASP A 1 163 ? 13.204 7.275 -23.623 1.00 70.56 163 ASP A C 1
ATOM 1266 O O . ASP A 1 163 ? 13.090 6.060 -23.455 1.00 70.56 163 ASP A O 1
ATOM 1270 N N . GLU A 1 164 ? 13.878 8.024 -22.741 1.00 74.31 164 GLU A N 1
ATOM 1271 C CA . GLU A 1 164 ? 14.431 7.478 -21.505 1.00 74.31 164 GLU A CA 1
ATOM 1272 C C . GLU A 1 164 ? 13.317 7.251 -20.481 1.00 74.31 164 GLU A C 1
ATOM 1274 O O . GLU A 1 164 ? 12.664 8.195 -20.027 1.00 74.31 164 GLU A O 1
ATOM 1279 N N . ILE A 1 165 ? 13.149 5.998 -20.058 1.00 74.69 165 ILE A N 1
ATOM 1280 C CA . ILE A 1 165 ? 12.205 5.627 -19.005 1.00 74.69 165 ILE A CA 1
ATOM 1281 C C . ILE A 1 165 ? 12.943 5.472 -17.672 1.00 74.69 165 ILE A C 1
ATOM 1283 O O . ILE A 1 165 ? 13.927 4.738 -17.547 1.00 74.69 165 ILE A O 1
ATOM 1287 N N . VAL A 1 166 ? 12.427 6.142 -16.645 1.00 75.69 166 VAL A N 1
ATOM 1288 C CA . VAL A 1 166 ? 12.860 6.022 -15.255 1.00 75.69 166 VAL A CA 1
ATOM 1289 C C . VAL A 1 166 ? 11.836 5.212 -14.476 1.00 75.69 166 VAL A C 1
ATOM 1291 O O . VAL A 1 166 ? 10.637 5.462 -14.558 1.00 75.69 166 VAL A O 1
ATOM 1294 N N . TYR A 1 167 ? 12.313 4.282 -13.653 1.00 78.69 167 TYR A N 1
ATOM 1295 C CA . TYR A 1 167 ? 11.439 3.412 -12.873 1.00 78.69 167 TYR A CA 1
ATOM 1296 C C . TYR A 1 167 ? 11.376 3.811 -11.412 1.00 78.69 167 TYR A C 1
ATOM 1298 O O . TYR A 1 167 ? 12.387 4.111 -10.770 1.00 78.69 167 TYR A O 1
ATOM 1306 N N . TYR A 1 168 ? 10.164 3.759 -10.881 1.00 79.94 168 TYR A N 1
ATOM 1307 C CA . TYR A 1 168 ? 9.864 4.049 -9.496 1.00 79.94 168 TYR A CA 1
ATOM 1308 C C . TYR A 1 168 ? 9.162 2.860 -8.858 1.00 79.94 168 TYR A C 1
ATOM 1310 O O . TYR A 1 168 ? 8.134 2.402 -9.348 1.00 79.94 168 TYR A O 1
ATOM 1318 N N . LEU A 1 169 ? 9.695 2.390 -7.734 1.00 83.50 169 LEU A N 1
ATOM 1319 C CA . LEU A 1 169 ? 8.967 1.510 -6.835 1.00 83.50 169 LEU A CA 1
ATOM 1320 C C . LEU A 1 169 ? 8.038 2.368 -5.982 1.00 83.50 169 LEU A C 1
ATOM 1322 O O . LEU A 1 169 ? 8.495 3.246 -5.250 1.00 83.50 169 LEU A O 1
ATOM 1326 N N . ILE A 1 170 ? 6.751 2.083 -6.041 1.00 86.06 170 ILE A N 1
ATOM 1327 C CA . ILE A 1 170 ? 5.731 2.721 -5.230 1.00 86.06 170 ILE A CA 1
ATOM 1328 C C . ILE A 1 170 ? 5.205 1.701 -4.232 1.00 86.06 170 ILE A C 1
ATOM 1330 O O . ILE A 1 170 ? 4.879 0.566 -4.574 1.00 86.06 170 ILE A O 1
ATOM 1334 N N . VAL A 1 171 ? 5.132 2.131 -2.983 1.00 88.06 171 VAL A N 1
ATOM 1335 C CA . VAL A 1 171 ? 4.654 1.342 -1.859 1.00 88.06 171 VAL A CA 1
ATOM 1336 C C . VAL A 1 171 ? 3.496 2.103 -1.239 1.00 88.06 171 VAL A C 1
ATOM 1338 O O . VAL A 1 171 ? 3.710 3.175 -0.676 1.00 88.06 171 VAL A O 1
ATOM 1341 N N . SER A 1 172 ? 2.275 1.594 -1.368 1.00 88.38 172 SER A N 1
ATOM 1342 C CA . SER A 1 172 ? 1.052 2.283 -0.943 1.00 88.38 172 SER A CA 1
ATOM 1343 C C . SER A 1 172 ? 0.265 1.477 0.085 1.00 88.38 172 SER A C 1
ATOM 1345 O O . SER A 1 172 ? 0.205 0.251 0.025 1.00 88.38 172 SER A O 1
ATOM 1347 N N . TYR A 1 173 ? -0.346 2.172 1.043 1.00 87.62 173 TYR A N 1
ATOM 1348 C CA . TYR A 1 173 ? -1.151 1.555 2.098 1.00 87.62 173 TYR A CA 1
ATOM 1349 C C . TYR A 1 173 ? -2.637 1.601 1.744 1.00 87.62 173 TYR A C 1
ATOM 1351 O O . TYR A 1 173 ? -3.160 2.651 1.374 1.00 87.62 173 TYR A O 1
ATOM 1359 N N . HIS A 1 174 ? -3.341 0.488 1.910 1.00 87.00 174 HIS A N 1
ATOM 1360 C CA . HIS A 1 174 ? -4.747 0.323 1.553 1.00 87.00 174 HIS A CA 1
ATOM 1361 C C . HIS A 1 174 ? -5.519 -0.419 2.640 1.00 87.00 174 HIS A C 1
ATOM 1363 O O . HIS A 1 174 ? -4.938 -1.036 3.529 1.00 87.00 174 HIS A O 1
ATOM 1369 N N . ASN A 1 175 ? -6.846 -0.348 2.565 1.00 84.69 175 ASN A N 1
ATOM 1370 C CA . ASN A 1 175 ? -7.748 -1.064 3.463 1.00 84.69 175 ASN A CA 1
ATOM 1371 C C . ASN A 1 175 ? -9.118 -1.296 2.799 1.00 84.69 175 ASN A C 1
ATOM 1373 O O . ASN A 1 175 ? -9.303 -0.976 1.624 1.00 84.69 175 ASN A O 1
ATOM 1377 N N . ASP A 1 176 ? -10.100 -1.814 3.540 1.00 83.19 176 ASP A N 1
ATOM 1378 C CA . ASP A 1 176 ? -11.438 -2.108 3.002 1.00 83.19 176 ASP A CA 1
ATOM 1379 C C . ASP A 1 176 ? -12.182 -0.890 2.422 1.00 83.19 176 ASP A C 1
ATOM 1381 O O . ASP A 1 176 ? -13.005 -1.050 1.519 1.00 83.19 176 ASP A O 1
ATOM 1385 N N . LYS A 1 177 ? -11.922 0.320 2.931 1.00 84.19 177 LYS A N 1
ATOM 1386 C CA . LYS A 1 177 ? -12.575 1.563 2.486 1.00 84.19 177 LYS A CA 1
ATOM 1387 C C . LYS A 1 177 ? -11.823 2.217 1.328 1.00 84.19 177 LYS A C 1
ATOM 1389 O O . LYS A 1 177 ? -12.435 2.686 0.374 1.00 84.19 177 LYS A O 1
ATOM 1394 N N . ASN A 1 178 ? -10.498 2.221 1.416 1.00 86.56 178 ASN A N 1
ATOM 1395 C CA . ASN A 1 178 ? -9.568 2.782 0.444 1.00 86.56 178 ASN A CA 1
ATOM 1396 C C . ASN A 1 178 ? -8.873 1.625 -0.280 1.00 86.56 178 ASN A C 1
ATOM 1398 O O . ASN A 1 178 ? -7.682 1.355 -0.092 1.00 86.56 178 ASN A O 1
ATOM 1402 N N . LYS A 1 179 ? -9.671 0.878 -1.049 1.00 87.38 179 LYS A N 1
ATOM 1403 C CA . LYS A 1 179 ? -9.181 -0.274 -1.804 1.00 87.38 179 LYS A CA 1
ATOM 1404 C C . LYS A 1 179 ? -8.322 0.203 -2.959 1.00 87.38 179 LYS A C 1
ATOM 1406 O O . LYS A 1 179 ? -8.717 1.108 -3.695 1.00 87.38 179 LYS A O 1
ATOM 1411 N N . PHE A 1 180 ? -7.192 -0.465 -3.143 1.00 87.25 180 PHE A N 1
ATOM 1412 C CA . PHE A 1 180 ? -6.358 -0.299 -4.326 1.00 87.25 180 PHE A CA 1
ATOM 1413 C C . PHE A 1 180 ? -7.212 -0.417 -5.596 1.00 87.25 180 PHE A C 1
ATOM 1415 O O . PHE A 1 180 ? -7.878 -1.432 -5.808 1.00 87.25 180 PHE A O 1
ATOM 1422 N N . ALA A 1 181 ? -7.211 0.637 -6.411 1.00 84.44 181 ALA A N 1
ATOM 1423 C CA . ALA A 1 181 ? -7.805 0.618 -7.739 1.00 84.44 181 ALA A CA 1
ATOM 1424 C C . ALA A 1 181 ? -6.703 0.297 -8.739 1.00 84.44 181 ALA A C 1
ATOM 1426 O O . ALA A 1 181 ? -5.810 1.111 -8.956 1.00 84.44 181 ALA A O 1
ATOM 1427 N N . ALA A 1 182 ? -6.769 -0.898 -9.317 1.00 76.38 182 ALA A N 1
ATOM 1428 C CA . ALA A 1 182 ? -5.903 -1.274 -10.419 1.00 76.38 182 ALA A CA 1
ATOM 1429 C C . ALA A 1 182 ? -6.126 -0.342 -11.615 1.00 76.38 182 ALA A C 1
ATOM 1431 O O . ALA A 1 182 ? -7.249 0.104 -11.851 1.00 76.38 182 ALA A O 1
ATOM 1432 N N . TRP A 1 183 ? -5.055 -0.068 -12.354 1.00 72.06 183 TRP A N 1
ATOM 1433 C CA . TRP A 1 183 ? -5.162 0.575 -13.655 1.00 72.06 183 TRP A CA 1
ATOM 1434 C C . TRP A 1 183 ? -5.680 -0.462 -14.659 1.00 72.06 183 TRP A C 1
ATOM 1436 O O . TRP A 1 183 ? -5.168 -1.578 -14.711 1.00 72.06 183 TRP A O 1
ATOM 1446 N N . ASP A 1 184 ? -6.717 -0.124 -15.417 1.00 59.62 184 ASP A N 1
ATOM 1447 C CA . ASP A 1 184 ? -7.460 -1.040 -16.290 1.00 59.62 184 ASP A CA 1
ATOM 1448 C C . ASP A 1 184 ? -6.955 -1.071 -17.745 1.00 59.62 184 ASP A 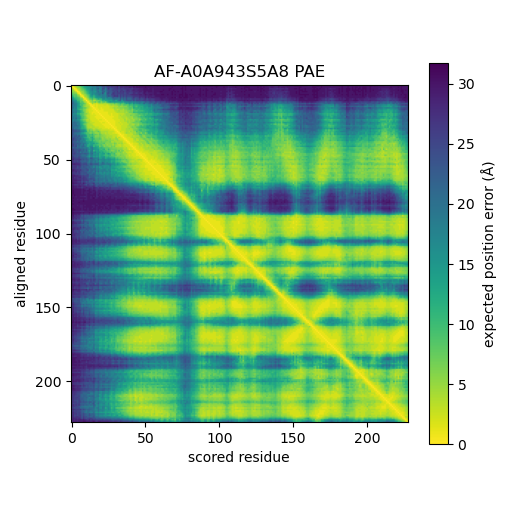C 1
ATOM 1450 O O . ASP A 1 184 ? -7.466 -1.854 -18.544 1.00 59.62 184 ASP A O 1
ATOM 1454 N N . GLY A 1 185 ? -5.923 -0.289 -18.092 1.00 56.53 185 GLY A N 1
ATOM 1455 C CA . GLY A 1 185 ? -5.502 -0.103 -19.487 1.00 56.53 185 GLY A CA 1
ATOM 1456 C C . GLY A 1 185 ? -3.998 0.044 -19.741 1.00 56.53 185 GLY A C 1
ATOM 1457 O O . GLY A 1 185 ? -3.592 1.029 -20.351 1.00 56.53 185 GLY A O 1
ATOM 1458 N N . GLY A 1 186 ? -3.162 -0.906 -19.299 1.00 54.28 186 GLY A N 1
ATOM 1459 C CA . GLY A 1 186 ? -1.763 -1.045 -19.759 1.00 54.28 186 GLY A CA 1
ATOM 1460 C C . GLY A 1 186 ? -0.722 -1.358 -18.671 1.00 54.28 186 GLY A C 1
ATOM 1461 O O . GLY A 1 186 ? -0.950 -1.103 -17.490 1.00 54.28 186 GLY A O 1
ATOM 1462 N N . LYS A 1 187 ? 0.437 -1.910 -19.077 1.00 54.38 187 LYS A N 1
ATOM 1463 C CA . LYS A 1 187 ? 1.622 -2.145 -18.213 1.00 54.38 187 LYS A CA 1
ATOM 1464 C C . LYS A 1 187 ? 2.303 -0.836 -17.791 1.00 54.38 187 LYS A C 1
ATOM 1466 O O . LYS A 1 187 ? 2.940 -0.776 -16.744 1.00 54.38 187 LYS A O 1
ATOM 1471 N N . GLU A 1 188 ? 2.127 0.201 -18.604 1.00 53.97 188 GLU A N 1
ATOM 1472 C CA . GLU A 1 188 ? 2.617 1.560 -18.404 1.00 53.97 188 GLU A CA 1
ATOM 1473 C C . GLU A 1 188 ? 1.415 2.495 -18.244 1.00 53.97 188 GLU A C 1
ATOM 1475 O O . GLU A 1 188 ? 0.412 2.363 -18.948 1.00 53.97 188 GLU A O 1
ATOM 1480 N N . VAL A 1 189 ? 1.489 3.416 -17.282 1.00 55.19 189 VAL A N 1
ATOM 1481 C CA . VAL A 1 189 ? 0.401 4.357 -17.001 1.00 55.19 189 VAL A CA 1
ATOM 1482 C C . VAL A 1 189 ? 0.547 5.545 -17.971 1.00 55.19 189 VAL A C 1
ATOM 1484 O O . VAL A 1 189 ? 1.520 6.286 -17.847 1.00 55.19 189 VAL A O 1
ATOM 1487 N N . PRO A 1 190 ? -0.384 5.772 -18.922 1.00 51.47 190 PRO A N 1
ATOM 1488 C CA . PRO A 1 190 ? -0.202 6.714 -20.039 1.00 51.47 190 PRO A CA 1
ATOM 1489 C C . PRO A 1 190 ? -0.007 8.180 -19.627 1.00 51.47 190 PRO A C 1
ATOM 1491 O O . PRO A 1 190 ? 0.520 8.977 -20.394 1.00 51.47 190 PRO A O 1
ATOM 1494 N N . THR A 1 191 ? -0.433 8.551 -18.417 1.00 56.16 191 THR A N 1
ATOM 1495 C CA . THR A 1 191 ? -0.275 9.896 -17.840 1.00 56.16 191 THR A CA 1
ATOM 1496 C C . THR A 1 191 ? 0.819 9.973 -16.773 1.00 56.16 191 THR A C 1
ATOM 1498 O O . THR A 1 191 ? 0.870 10.937 -16.008 1.00 56.16 191 THR A O 1
ATOM 1501 N N . ALA A 1 192 ? 1.690 8.963 -16.676 1.00 60.19 192 ALA A N 1
ATOM 1502 C CA . ALA A 1 192 ? 2.720 8.892 -15.650 1.00 60.19 192 ALA A CA 1
ATOM 1503 C C . ALA A 1 192 ? 3.923 9.777 -15.975 1.00 60.19 192 ALA A C 1
ATOM 1505 O O . ALA A 1 192 ? 4.993 9.316 -16.357 1.00 60.19 192 ALA A O 1
ATOM 1506 N N . THR A 1 193 ? 3.742 11.078 -15.778 1.00 71.56 193 THR A N 1
ATOM 1507 C CA . THR A 1 193 ? 4.856 12.014 -15.659 1.00 71.56 193 THR A CA 1
ATOM 1508 C C . THR A 1 193 ? 5.595 11.793 -14.337 1.00 71.56 193 THR A C 1
ATOM 1510 O O . THR A 1 193 ? 5.063 11.216 -13.379 1.00 71.56 193 THR A O 1
ATOM 1513 N N . LEU A 1 194 ? 6.827 12.298 -14.248 1.00 73.50 194 LEU A N 1
ATOM 1514 C CA . LEU A 1 194 ? 7.581 12.306 -12.995 1.00 73.50 194 LEU A CA 1
ATOM 1515 C C . LEU A 1 194 ? 6.753 12.895 -11.843 1.00 73.50 194 LEU A C 1
ATOM 1517 O O . LEU A 1 194 ? 6.680 12.298 -10.768 1.00 73.50 194 LEU A O 1
ATOM 1521 N N . ASP A 1 195 ? 6.097 14.035 -12.067 1.00 75.38 195 ASP A N 1
ATOM 1522 C CA . ASP A 1 195 ? 5.279 14.702 -11.052 1.00 75.38 195 ASP A CA 1
ATOM 1523 C C . ASP A 1 195 ? 4.050 13.873 -10.664 1.00 75.38 195 ASP A C 1
ATOM 1525 O O . ASP A 1 195 ? 3.743 13.768 -9.478 1.00 75.38 195 ASP A O 1
ATOM 1529 N N . TYR A 1 196 ? 3.414 13.193 -11.615 1.00 73.00 196 TYR A N 1
ATOM 1530 C CA . TYR A 1 196 ? 2.276 12.306 -11.359 1.00 73.00 196 TYR A CA 1
ATOM 1531 C C . TYR A 1 196 ? 2.632 11.111 -10.455 1.00 73.00 196 TYR A C 1
ATOM 1533 O O . TYR A 1 196 ? 1.854 10.689 -9.593 1.00 73.00 196 TYR A O 1
ATOM 1541 N N . VAL A 1 197 ? 3.834 10.552 -10.612 1.00 73.12 197 VAL A N 1
ATOM 1542 C CA . VAL A 1 197 ? 4.291 9.411 -9.800 1.00 73.12 197 VAL A CA 1
ATOM 1543 C C . VAL A 1 197 ? 4.932 9.849 -8.480 1.00 73.12 197 VAL A C 1
ATOM 1545 O O . VAL A 1 197 ? 4.813 9.149 -7.468 1.00 73.12 197 VAL A O 1
ATOM 1548 N N . THR A 1 198 ? 5.590 11.011 -8.453 1.00 72.81 198 THR A N 1
ATOM 1549 C CA . THR A 1 198 ? 6.420 11.427 -7.309 1.00 72.81 198 THR A CA 1
ATOM 1550 C C . THR A 1 198 ? 5.836 12.557 -6.466 1.00 72.81 198 THR A C 1
ATOM 1552 O O . THR A 1 198 ? 6.054 12.554 -5.254 1.00 72.81 198 THR A O 1
ATOM 1555 N N . LYS A 1 199 ? 5.069 13.493 -7.039 1.00 71.00 199 LYS A N 1
ATOM 1556 C CA . LYS A 1 199 ? 4.636 14.721 -6.347 1.00 71.00 199 LYS A CA 1
ATOM 1557 C C . LYS A 1 199 ? 3.134 14.821 -6.140 1.00 71.00 199 LYS A C 1
ATOM 1559 O O . LYS A 1 199 ? 2.722 15.057 -5.009 1.00 71.00 199 LYS A O 1
ATOM 1564 N N . ASP A 1 200 ? 2.324 14.586 -7.167 1.00 73.00 200 ASP A N 1
ATOM 1565 C CA . ASP A 1 200 ? 0.878 14.793 -7.095 1.00 73.00 200 ASP A CA 1
ATOM 1566 C C . ASP A 1 200 ? 0.120 13.462 -6.985 1.00 73.00 200 ASP A C 1
ATOM 1568 O O . ASP A 1 200 ? 0.004 12.712 -7.953 1.00 73.00 200 ASP A O 1
ATOM 1572 N N . PRO A 1 201 ? -0.374 13.101 -5.792 1.00 65.75 201 PRO A N 1
ATOM 1573 C CA . PRO A 1 201 ? -1.200 11.918 -5.643 1.00 65.75 201 PRO A CA 1
ATOM 1574 C C . PRO A 1 201 ? -2.636 12.128 -6.126 1.00 65.75 201 PRO A C 1
ATOM 1576 O O . PRO A 1 201 ? -3.273 11.131 -6.445 1.00 65.75 201 PRO A O 1
ATOM 1579 N N . THR A 1 202 ? -3.123 13.375 -6.181 1.00 66.25 202 THR A N 1
ATOM 1580 C CA . THR A 1 202 ? -4.537 13.716 -6.433 1.00 66.25 202 THR A CA 1
ATOM 1581 C C . THR A 1 202 ? -4.982 13.429 -7.857 1.00 66.25 202 THR A C 1
ATOM 1583 O O . THR A 1 202 ? -6.168 13.249 -8.132 1.00 66.25 202 THR A O 1
ATOM 1586 N N . THR A 1 203 ? -4.019 13.327 -8.762 1.00 69.25 203 THR A N 1
ATOM 1587 C CA . THR A 1 203 ? -4.236 13.020 -10.170 1.00 69.25 203 THR A CA 1
ATOM 1588 C C . THR A 1 203 ? -3.975 11.554 -10.494 1.00 69.25 203 THR A C 1
ATOM 1590 O O . THR A 1 203 ? -4.428 11.096 -11.535 1.00 69.25 203 THR A O 1
ATOM 1593 N N . ASN A 1 204 ? -3.348 10.782 -9.594 1.00 73.38 204 ASN A N 1
ATOM 1594 C CA . ASN A 1 204 ? -3.037 9.369 -9.807 1.00 73.38 204 ASN A CA 1
ATOM 1595 C C . ASN A 1 204 ? -4.156 8.455 -9.264 1.00 73.38 204 ASN A C 1
ATOM 1597 O O . ASN A 1 204 ? -4.266 8.294 -8.046 1.00 73.38 204 ASN A O 1
ATOM 1601 N N . PRO A 1 205 ? -4.973 7.798 -10.114 1.00 71.69 205 PRO A N 1
ATOM 1602 C CA . PRO A 1 205 ? -6.130 7.015 -9.677 1.00 71.69 205 PRO A CA 1
ATOM 1603 C C . PRO A 1 205 ? -5.781 5.859 -8.736 1.00 71.69 205 PRO A C 1
ATOM 1605 O O . PRO A 1 205 ? -6.542 5.577 -7.808 1.00 71.69 205 PRO A O 1
ATOM 1608 N N . GLN A 1 206 ? -4.625 5.219 -8.937 1.00 74.81 206 GLN A N 1
ATOM 1609 C CA . GLN A 1 206 ? -4.179 4.103 -8.101 1.00 74.81 206 GLN A CA 1
ATOM 1610 C C . GLN A 1 206 ? -3.785 4.594 -6.697 1.00 74.81 206 GLN A C 1
ATOM 1612 O O . GLN A 1 206 ? -4.088 3.946 -5.693 1.00 74.81 206 GLN A O 1
ATOM 1617 N N . LEU A 1 207 ? -3.154 5.772 -6.615 1.00 75.12 207 LEU A N 1
ATOM 1618 C CA . LEU A 1 207 ? -2.622 6.345 -5.372 1.00 75.12 207 LEU A CA 1
ATOM 1619 C C . LEU A 1 207 ? -3.644 7.198 -4.617 1.00 75.12 207 LEU A C 1
ATOM 1621 O O . LEU A 1 207 ? -3.599 7.258 -3.391 1.00 75.12 207 LEU A O 1
ATOM 1625 N N . ASN A 1 208 ? -4.617 7.773 -5.318 1.00 76.19 208 ASN A N 1
ATOM 1626 C CA . ASN A 1 208 ? -5.768 8.462 -4.739 1.00 76.19 208 ASN A CA 1
ATOM 1627 C C . ASN A 1 208 ? -6.580 7.594 -3.789 1.00 76.19 208 ASN A C 1
ATOM 1629 O O . ASN A 1 208 ? -7.150 8.088 -2.816 1.00 76.19 208 ASN A O 1
ATOM 1633 N N . ARG A 1 209 ? -6.638 6.294 -4.082 1.00 84.12 209 ARG A N 1
ATOM 1634 C CA . ARG A 1 209 ? -7.344 5.316 -3.257 1.00 84.12 209 ARG A CA 1
ATOM 1635 C C . ARG A 1 209 ? -6.459 4.664 -2.205 1.00 84.12 209 ARG A C 1
ATOM 1637 O O . ARG A 1 209 ? -6.871 3.669 -1.619 1.00 84.12 209 ARG A O 1
ATOM 1644 N N . ALA A 1 210 ? -5.255 5.173 -1.962 1.00 86.31 210 ALA A N 1
ATOM 1645 C CA . ALA A 1 210 ? -4.509 4.780 -0.776 1.00 86.31 210 ALA A CA 1
ATOM 1646 C C . ALA A 1 210 ? -5.127 5.430 0.470 1.00 86.31 210 ALA A C 1
ATOM 1648 O O . ALA A 1 210 ? -5.761 6.486 0.406 1.00 86.31 210 ALA A O 1
ATOM 1649 N N . TYR A 1 211 ? -4.957 4.785 1.621 1.00 86.38 211 TYR A N 1
ATOM 1650 C CA . TYR A 1 211 ? -5.377 5.338 2.901 1.00 86.38 211 TYR A CA 1
ATOM 1651 C C . TYR A 1 211 ? -4.705 6.689 3.136 1.00 86.38 211 TYR A C 1
ATOM 1653 O O . TYR A 1 211 ? -3.545 6.879 2.782 1.00 86.38 211 TYR A O 1
ATOM 1661 N N . GLN A 1 212 ? -5.424 7.632 3.737 1.00 84.88 212 GLN A N 1
ATOM 1662 C CA . GLN A 1 212 ? -4.955 9.006 3.883 1.00 84.88 212 GLN A CA 1
ATOM 1663 C C . GLN A 1 212 ? -4.616 9.349 5.333 1.00 84.88 212 GLN A C 1
ATOM 1665 O O . GLN A 1 212 ? -5.296 8.929 6.274 1.00 84.88 212 GLN A O 1
ATOM 1670 N N . THR A 1 213 ? -3.599 10.191 5.501 1.00 80.44 213 THR A N 1
ATOM 1671 C CA . THR A 1 213 ? -3.205 10.758 6.794 1.00 80.44 213 THR A CA 1
ATOM 1672 C C . THR A 1 213 ? -4.299 11.660 7.379 1.00 80.44 213 THR A C 1
ATOM 1674 O O . THR A 1 213 ? -5.364 11.917 6.796 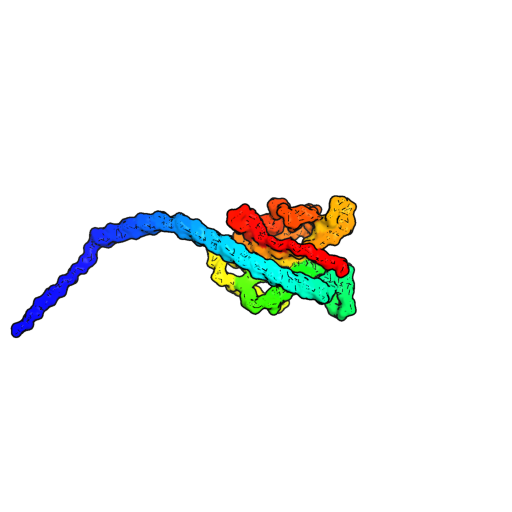1.00 80.44 213 THR A O 1
ATOM 1677 N N . ASN A 1 214 ? -4.041 12.223 8.559 1.00 75.88 214 ASN A N 1
ATOM 1678 C CA . ASN A 1 214 ? -4.888 13.286 9.106 1.00 75.88 214 ASN A CA 1
ATOM 1679 C C . ASN A 1 214 ? -4.977 14.531 8.201 1.00 75.88 214 ASN A C 1
ATOM 1681 O O . ASN A 1 214 ? -5.981 15.236 8.267 1.00 75.88 214 ASN A O 1
ATOM 1685 N N . LYS A 1 215 ? -3.981 14.767 7.336 1.00 78.31 215 LYS A N 1
ATOM 1686 C CA . LYS A 1 215 ? -3.918 15.911 6.410 1.00 78.31 215 LYS A CA 1
ATOM 1687 C C . LYS A 1 215 ? -4.545 15.627 5.037 1.00 78.31 215 LYS A C 1
ATOM 1689 O O . LYS A 1 215 ? -4.430 16.457 4.145 1.00 78.31 215 LYS A O 1
ATOM 1694 N N . GLY A 1 216 ? -5.169 14.460 4.847 1.00 78.25 216 GLY A N 1
ATOM 1695 C CA . GLY A 1 216 ? -5.767 14.065 3.564 1.00 78.25 216 GLY A CA 1
ATOM 1696 C C . GLY A 1 216 ? -4.751 13.611 2.514 1.00 78.25 216 GLY A C 1
ATOM 1697 O O . GLY A 1 216 ? -5.121 13.338 1.379 1.00 78.25 216 GLY A O 1
ATOM 1698 N N . THR A 1 217 ? -3.471 13.497 2.875 1.00 81.12 217 THR A N 1
ATOM 1699 C CA . THR A 1 217 ? -2.438 13.015 1.955 1.00 81.12 217 THR A CA 1
ATOM 1700 C C . THR A 1 217 ? -2.438 11.489 1.910 1.00 81.12 217 THR A C 1
ATOM 1702 O O . THR A 1 217 ? -2.430 10.863 2.974 1.00 81.12 217 THR A O 1
ATOM 1705 N N . PRO A 1 218 ? -2.419 10.868 0.721 1.00 84.88 218 PRO A N 1
ATOM 1706 C CA . PRO A 1 218 ? -2.273 9.423 0.596 1.00 84.88 218 PRO A CA 1
ATOM 1707 C C . PRO A 1 218 ? -0.975 8.908 1.219 1.00 84.88 218 PRO A C 1
ATOM 1709 O O . PRO A 1 218 ? 0.092 9.505 1.064 1.00 84.88 218 PRO A O 1
ATOM 1712 N N . ILE A 1 219 ? -1.070 7.786 1.924 1.00 86.75 219 ILE A N 1
ATOM 1713 C CA . ILE A 1 219 ? 0.059 7.083 2.517 1.00 86.75 219 ILE A CA 1
ATOM 1714 C C . ILE A 1 219 ? 0.743 6.264 1.422 1.00 86.75 219 ILE A C 1
ATOM 1716 O O . ILE A 1 219 ? 0.286 5.181 1.041 1.00 86.75 219 ILE A O 1
ATOM 1720 N N . ARG A 1 220 ? 1.854 6.802 0.916 1.00 86.56 220 ARG A N 1
ATOM 1721 C CA . ARG A 1 220 ? 2.703 6.159 -0.087 1.00 86.56 220 ARG A CA 1
ATOM 1722 C C . ARG A 1 220 ? 4.175 6.510 0.106 1.00 86.56 220 ARG A C 1
ATOM 1724 O O . ARG A 1 220 ? 4.493 7.592 0.597 1.00 86.56 220 ARG A O 1
ATOM 1731 N N . TYR A 1 221 ? 5.051 5.637 -0.373 1.00 86.12 221 TYR A N 1
ATOM 1732 C CA . TYR A 1 221 ? 6.458 5.936 -0.614 1.00 86.12 221 TYR A CA 1
ATOM 1733 C C . TYR A 1 221 ? 6.818 5.642 -2.054 1.00 86.12 221 TYR A C 1
ATOM 1735 O O . TYR A 1 221 ? 6.345 4.663 -2.625 1.00 86.12 221 TYR A O 1
ATOM 1743 N N . THR A 1 222 ? 7.685 6.479 -2.606 1.00 83.50 222 THR A N 1
ATOM 1744 C CA . THR A 1 222 ? 8.146 6.371 -3.983 1.00 83.50 222 THR A CA 1
ATOM 1745 C C . THR A 1 222 ? 9.669 6.345 -3.973 1.00 83.50 222 THR A C 1
ATOM 1747 O O . THR A 1 222 ? 10.309 7.281 -3.497 1.00 83.50 222 THR A O 1
ATOM 1750 N N . PHE A 1 223 ? 10.255 5.268 -4.487 1.00 81.56 223 PHE A N 1
ATOM 1751 C CA . PHE A 1 223 ? 11.696 5.058 -4.549 1.00 81.56 223 PHE A CA 1
ATOM 1752 C C . PHE A 1 223 ? 12.135 4.992 -6.003 1.00 81.56 223 PHE A C 1
ATOM 1754 O O . PHE A 1 223 ? 11.643 4.161 -6.760 1.00 81.56 223 PHE A O 1
ATOM 1761 N N . LYS A 1 224 ? 13.087 5.839 -6.398 1.00 79.69 224 LYS A N 1
ATOM 1762 C CA . LYS A 1 224 ? 13.709 5.735 -7.721 1.00 79.69 224 LYS A CA 1
ATOM 1763 C C . LYS A 1 224 ? 14.571 4.473 -7.774 1.00 79.69 224 LYS A C 1
ATOM 1765 O O . LYS A 1 224 ? 15.493 4.329 -6.970 1.00 79.69 224 LYS A O 1
ATOM 1770 N N . ILE A 1 225 ? 14.295 3.585 -8.720 1.00 75.25 225 ILE A N 1
ATOM 1771 C CA . ILE A 1 225 ? 15.106 2.393 -8.975 1.00 75.25 225 ILE A CA 1
ATOM 1772 C C . ILE A 1 225 ? 16.317 2.825 -9.806 1.00 75.25 225 ILE A C 1
ATOM 1774 O O . ILE A 1 225 ? 16.181 3.547 -10.796 1.00 75.25 225 ILE A O 1
ATOM 1778 N N . ARG A 1 226 ? 17.524 2.424 -9.391 1.00 66.31 226 ARG A N 1
ATOM 1779 C CA . ARG A 1 226 ? 18.733 2.663 -10.190 1.00 66.31 226 ARG A CA 1
ATOM 1780 C C . ARG A 1 226 ? 18.801 1.625 -11.310 1.00 66.31 226 ARG A C 1
ATOM 1782 O O . ARG A 1 226 ? 18.706 0.435 -11.045 1.00 66.31 226 ARG A O 1
ATOM 1789 N N . THR A 1 227 ? 18.985 2.092 -12.538 1.00 57.47 227 THR A N 1
ATOM 1790 C CA . THR A 1 227 ? 19.013 1.299 -13.780 1.00 57.47 227 THR A CA 1
ATOM 1791 C C . THR A 1 227 ? 20.442 1.091 -14.321 1.00 57.47 227 THR A C 1
ATOM 1793 O O . THR A 1 227 ? 20.611 0.796 -15.500 1.00 57.47 227 THR A O 1
ATOM 1796 N N . LYS A 1 228 ? 21.487 1.299 -13.503 1.00 50.50 228 LYS A N 1
ATOM 1797 C CA . LYS A 1 228 ? 22.894 1.307 -13.950 1.00 50.50 228 LYS A CA 1
ATOM 1798 C C . LYS A 1 228 ? 23.597 -0.022 -13.748 1.00 50.50 228 LYS A C 1
ATOM 1800 O O . LYS A 1 228 ? 23.510 -0.553 -12.628 1.00 50.50 228 LYS A O 1
#

Nearest PDB structures (foldseek):
  2bcp-assembly1_B  TM=5.477E-01  e=5.790E+00  Streptococcus pyogenes
  8b6l-assembly1_H  TM=3.786E-01  e=4.795E+00  Homo sapiens

Solvent-accessible surface area (backbone atoms only — not comparable to full-atom values): 13245 Å² total; per-residue (Å²): 136,86,82,80,79,81,77,81,77,81,68,86,50,73,64,62,53,54,55,51,52,53,52,51,50,55,52,50,63,68,45,47,63,58,52,53,53,50,50,56,51,50,55,40,50,49,55,57,52,51,46,55,54,50,52,55,42,49,51,52,27,50,54,50,39,56,72,70,47,67,42,67,78,45,75,50,96,79,65,83,86,66,64,64,84,51,98,55,49,50,37,53,52,18,36,54,40,38,48,40,42,61,74,71,38,87,80,59,41,54,29,59,19,18,43,34,81,81,47,80,77,92,64,34,67,39,64,50,88,94,56,80,74,45,89,52,56,96,67,70,40,95,87,44,32,71,52,31,34,39,27,34,48,45,54,20,42,72,45,93,95,41,91,51,71,43,41,30,42,35,41,32,35,25,24,74,80,26,47,74,42,74,74,91,78,61,94,50,59,94,76,34,39,56,52,44,70,72,69,40,49,89,80,28,68,47,46,56,25,20,38,51,45,95,84,68,46,53,43,63,48,71,42,78,55,73,68,125

Secondary structure (DSSP, 8-state):
----------PPPHHHHHHHHHHHHHHHHHHHHHHHHHHHHHHHHHHHHHHHHHHHHHHHHHHHHHHTT--TT---TT-S---TTSTTHHHHHHHHHHHHHHHH-TT--S-EEEE-TTSSSS--EEPPTTPPPP---TT-BTTB-S-EEEEEEEEEESSTT---EEEEEEEEEE-SSS-----SS-SS-TT--HHHHHT-STT-HHHHTS-B-TTS-B-EEEEEPP--

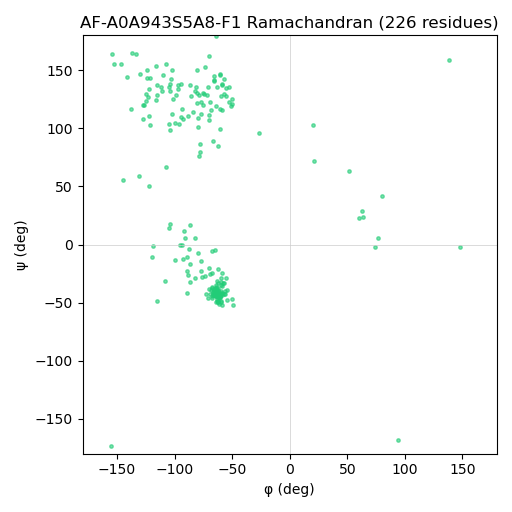Mean predicted aligned error: 12.43 Å

Foldseek 3Di:
DDDDDPDPPPDDDPVNVVVVVVVVVVVCVVCVVVVVVVLVQVLLVVVVVVLVVVVVLLCVLLVVCVVQVLFQQDQRPVDDDPCNPDDDSQQVSQQSSQVSSLVVDDDDQAAEWEADLVDPDQDRTHHHPPRDGRPHDPDADPVAHRKHKYWGKAWAAPDVPHPDIWIKIKIFIAGPQLDFDDDNDDPHDPPDHVCCQPPDQPPPNRQLSGDAHPVSHGSMDIGTRDRD

Radius of gyration: 26.52 Å; Cα contacts (8 Å, |Δi|>4): 332; chains: 1; bounding box: 63×36×102 Å

Sequence (228 aa):
MKRRVFKNKKGFTLVELIVTIAIMAILAAAVTPAVYVTTKRRQKSAAETDTQTMYRNSIAAVTYLSGQHIYPNKPDPRKEDVDNGTNGWYVEYSKKVCERIYKTVIGLDIPVKYYDPDASGTQKALVPDGCNAVERSSFVSADNKNPYIVIQVVGVTAAENSDEIVYYLIVSYHNDKNKFAAWDGGKEVPTATLDYVTKDPTTNPQLNRAYQTNKGTPIRYTFKIRTK